Protein AF-A0A7S4DLF7-F1 (afdb_monomer_lite)

Radius of gyration: 21.08 Å; chains: 1; bounding box: 57×66×52 Å

Structure (mmCIF, N/CA/C/O backbone):
data_AF-A0A7S4DLF7-F1
#
_entry.id   AF-A0A7S4DLF7-F1
#
loop_
_atom_site.group_PDB
_atom_site.id
_atom_site.type_symbol
_atom_site.label_atom_id
_atom_site.label_alt_id
_atom_site.label_comp_id
_atom_site.label_asym_id
_atom_site.label_entity_id
_atom_site.label_seq_id
_atom_site.pdbx_PDB_ins_code
_atom_site.Cartn_x
_atom_site.Cartn_y
_atom_site.Cartn_z
_atom_site.occupancy
_atom_site.B_iso_or_equiv
_atom_site.auth_seq_id
_atom_site.auth_comp_id
_atom_site.auth_asym_id
_atom_site.auth_atom_id
_atom_site.pdbx_PDB_model_num
ATOM 1 N N . PHE A 1 1 ? -34.298 17.478 -8.313 1.00 38.44 1 PHE A N 1
ATOM 2 C CA . PHE A 1 1 ? -34.563 16.902 -6.985 1.00 38.44 1 PHE A CA 1
ATOM 3 C C . PHE A 1 1 ? -33.342 16.134 -6.521 1.00 38.44 1 PHE A C 1
ATOM 5 O O . PHE A 1 1 ? -33.210 14.981 -6.887 1.00 38.44 1 PHE A O 1
ATOM 12 N N . LEU A 1 2 ? -32.446 16.803 -5.796 1.00 35.44 2 LEU A N 1
ATOM 13 C CA . LEU A 1 2 ? -31.636 16.260 -4.702 1.00 35.44 2 LEU A CA 1
ATOM 14 C C . LEU A 1 2 ? -31.249 17.494 -3.879 1.00 35.44 2 LEU A C 1
ATOM 16 O O . LEU A 1 2 ? -30.360 18.253 -4.258 1.00 35.44 2 LEU A O 1
ATOM 20 N N . GLU A 1 3 ? -32.040 17.765 -2.843 1.00 38.66 3 GLU A N 1
ATOM 21 C CA . GLU A 1 3 ? -31.683 18.716 -1.797 1.00 38.66 3 GLU A CA 1
ATOM 22 C C . GLU A 1 3 ? -30.461 18.176 -1.056 1.00 38.66 3 GLU A C 1
ATOM 24 O O . GLU A 1 3 ? -30.406 17.010 -0.668 1.00 38.66 3 GLU A O 1
ATOM 29 N N . ALA A 1 4 ? -29.459 19.034 -0.895 1.00 51.03 4 ALA A N 1
ATOM 30 C CA . ALA A 1 4 ? -28.324 18.787 -0.031 1.00 51.03 4 ALA A CA 1
ATOM 31 C C . ALA A 1 4 ? -28.784 18.907 1.426 1.00 51.03 4 ALA A C 1
ATOM 33 O O . ALA A 1 4 ? -28.806 20.002 1.982 1.00 51.03 4 ALA A O 1
ATOM 34 N N . THR A 1 5 ? -29.160 17.790 2.039 1.00 53.28 5 THR A N 1
ATOM 35 C CA . THR A 1 5 ? -29.447 17.725 3.475 1.00 53.28 5 THR A CA 1
ATOM 36 C C . THR A 1 5 ? -28.923 16.414 4.048 1.00 53.28 5 THR A C 1
ATOM 38 O O . THR A 1 5 ? -29.689 15.486 4.243 1.00 53.28 5 THR A O 1
ATOM 41 N N . GLU A 1 6 ? -27.606 16.321 4.217 1.00 54.62 6 GLU A N 1
ATOM 42 C CA . GLU A 1 6 ? -26.909 15.846 5.424 1.00 54.62 6 GLU A CA 1
ATOM 43 C C . GLU A 1 6 ? -25.410 16.088 5.179 1.00 54.62 6 GLU A C 1
ATOM 45 O O . GLU A 1 6 ? -24.830 15.605 4.205 1.00 54.62 6 GLU A O 1
ATOM 50 N N . GLU A 1 7 ? -24.780 16.908 6.019 1.00 67.50 7 GLU A N 1
ATOM 51 C CA . GLU A 1 7 ? -23.324 17.034 6.044 1.00 67.50 7 GLU A CA 1
ATOM 52 C C . GLU A 1 7 ? -22.773 15.669 6.476 1.00 67.50 7 GLU A C 1
ATOM 54 O O . GLU A 1 7 ? -22.993 15.239 7.608 1.00 67.50 7 GLU A O 1
ATOM 59 N N . PHE A 1 8 ? -22.143 14.935 5.553 1.00 70.56 8 PHE A N 1
ATOM 60 C CA . PHE A 1 8 ? -21.602 13.608 5.843 1.00 70.56 8 PHE A CA 1
ATOM 61 C C . PHE A 1 8 ? -20.625 13.701 7.020 1.00 70.56 8 PHE A C 1
ATOM 63 O O . PHE A 1 8 ? -19.565 14.317 6.909 1.00 70.56 8 PHE A O 1
ATOM 70 N N . THR A 1 9 ? -20.983 13.080 8.142 1.00 78.81 9 THR A N 1
ATOM 71 C CA . THR A 1 9 ? -20.146 12.987 9.340 1.00 78.81 9 THR A CA 1
ATOM 72 C C . THR A 1 9 ? -19.729 11.539 9.551 1.00 78.81 9 THR A C 1
ATOM 74 O O . THR A 1 9 ? -20.546 10.623 9.466 1.00 78.81 9 THR A O 1
ATOM 77 N N . ASN A 1 10 ? -18.442 11.309 9.824 1.00 80.31 10 ASN A N 1
ATOM 78 C CA . ASN A 1 10 ? -17.976 9.959 10.123 1.00 80.31 10 ASN A CA 1
ATOM 79 C C . ASN A 1 10 ? -18.264 9.616 11.590 1.00 80.31 10 ASN A C 1
ATOM 81 O O . ASN A 1 10 ? -17.634 10.162 12.501 1.00 80.31 10 ASN A O 1
ATOM 85 N N . THR A 1 11 ? -19.192 8.686 11.801 1.00 86.75 11 THR A N 1
ATOM 86 C CA . THR A 1 11 ? -19.627 8.203 13.121 1.00 86.75 11 THR A CA 1
ATOM 87 C C . THR A 1 11 ? -19.159 6.779 13.428 1.00 86.75 11 THR A C 1
ATOM 89 O O . THR A 1 11 ? -19.381 6.293 14.536 1.00 86.75 11 THR A O 1
ATOM 92 N N . VAL A 1 12 ? -18.470 6.118 12.489 1.00 89.69 12 VAL A N 1
ATOM 93 C CA . VAL A 1 12 ? -18.020 4.726 12.626 1.00 89.69 12 VAL A CA 1
ATOM 94 C C . VAL A 1 12 ? -16.490 4.672 12.690 1.00 89.69 12 VAL A C 1
ATOM 96 O O . VAL A 1 12 ? -15.824 5.319 11.877 1.00 89.69 12 VAL A O 1
ATOM 99 N N . PRO A 1 13 ? -15.894 3.960 13.670 1.00 92.44 13 PRO A N 1
ATOM 100 C CA . PRO A 1 13 ? -14.456 3.720 13.689 1.00 92.44 13 PRO A CA 1
ATOM 101 C C . PRO A 1 13 ? -13.989 3.134 12.354 1.00 92.44 13 PRO A C 1
ATOM 103 O O . PRO A 1 13 ? -14.648 2.246 11.815 1.00 92.44 13 PRO A O 1
ATOM 106 N N . VAL A 1 14 ? -12.848 3.586 11.833 1.00 94.00 14 VAL A N 1
ATOM 107 C CA . VAL A 1 14 ? -12.283 3.062 10.579 1.00 94.00 14 VAL A CA 1
ATOM 108 C C . VAL A 1 14 ? -10.861 2.581 10.809 1.00 94.00 14 VAL A C 1
ATOM 110 O O . VAL A 1 14 ? -10.057 3.263 11.438 1.00 94.00 14 VAL A O 1
ATOM 113 N N . LEU A 1 15 ? -10.545 1.412 10.265 1.00 94.88 15 LEU A N 1
ATOM 114 C CA . LEU A 1 15 ? -9.198 0.873 10.195 1.00 94.88 15 LEU A CA 1
ATOM 115 C C . LEU A 1 15 ? -8.902 0.546 8.727 1.00 94.88 15 LEU A C 1
ATOM 117 O O . LEU A 1 15 ? -9.661 -0.179 8.088 1.00 94.88 15 LEU A O 1
ATOM 121 N N . LEU A 1 16 ? -7.833 1.131 8.193 1.00 95.44 16 LEU A N 1
ATOM 122 C CA . LEU A 1 16 ? -7.400 0.986 6.803 1.00 95.44 16 LEU A CA 1
ATOM 123 C C . LEU A 1 16 ? -5.875 0.860 6.734 1.00 95.44 16 LEU A C 1
ATOM 125 O O . LEU A 1 16 ? -5.171 1.207 7.681 1.00 95.44 16 LEU A O 1
ATOM 129 N N . GLY A 1 17 ? -5.344 0.388 5.614 1.00 95.00 17 GLY A N 1
ATOM 130 C CA . GLY A 1 17 ? -3.903 0.300 5.426 1.00 95.00 17 GLY A CA 1
ATOM 131 C C . GLY A 1 17 ? -3.512 -0.093 4.015 1.00 95.00 17 GLY A C 1
ATOM 132 O O . GLY A 1 17 ? -4.372 -0.317 3.165 1.00 95.00 17 GLY A O 1
ATOM 133 N N . THR A 1 18 ? -2.205 -0.146 3.791 1.00 96.88 18 THR A N 1
ATOM 134 C CA . THR A 1 18 ? -1.594 -0.583 2.531 1.00 96.88 18 THR A CA 1
ATOM 135 C C . THR A 1 18 ? -0.427 -1.514 2.799 1.00 96.88 18 THR A C 1
ATOM 137 O O . THR A 1 18 ? 0.176 -1.486 3.870 1.00 96.88 18 THR A O 1
ATOM 140 N N . ASN A 1 19 ? -0.050 -2.297 1.805 1.00 97.44 19 ASN A N 1
ATOM 141 C CA . ASN A 1 19 ? 1.241 -2.960 1.747 1.00 97.44 19 ASN A CA 1
ATOM 142 C C . ASN A 1 19 ? 2.334 -1.966 1.306 1.00 97.44 19 ASN A C 1
ATOM 144 O O . ASN A 1 19 ? 2.060 -0.958 0.657 1.00 97.44 19 ASN A O 1
ATOM 148 N N . ARG A 1 20 ? 3.598 -2.226 1.651 1.00 95.50 20 ARG A N 1
ATOM 149 C CA . ARG A 1 20 ? 4.721 -1.339 1.284 1.00 95.50 20 ARG A CA 1
ATOM 150 C C . ARG A 1 20 ? 5.046 -1.337 -0.217 1.00 95.50 20 ARG A C 1
ATOM 152 O O . ARG A 1 20 ? 5.624 -0.377 -0.718 1.00 95.50 20 ARG A O 1
ATOM 159 N N . HIS A 1 21 ? 4.734 -2.423 -0.923 1.00 97.25 21 HIS A N 1
ATOM 160 C CA . HIS A 1 21 ? 5.112 -2.643 -2.323 1.00 97.25 21 HIS A CA 1
ATOM 161 C C . HIS A 1 21 ? 3.902 -3.044 -3.185 1.00 97.25 21 HIS A C 1
ATOM 163 O O . HIS A 1 21 ? 3.991 -3.962 -4.001 1.00 97.25 21 HIS A O 1
ATOM 169 N N . GLU A 1 22 ? 2.767 -2.364 -3.018 1.00 97.56 22 GLU A N 1
ATOM 170 C CA . GLU A 1 22 ? 1.493 -2.661 -3.698 1.00 97.56 22 GLU A CA 1
ATOM 171 C C . GLU A 1 22 ? 1.654 -2.741 -5.219 1.00 97.56 22 GLU A C 1
ATOM 173 O O . GLU A 1 22 ? 1.170 -3.667 -5.863 1.00 97.56 22 GLU A O 1
ATOM 178 N N . GLY A 1 23 ? 2.382 -1.779 -5.793 1.00 96.31 23 GLY A N 1
ATOM 179 C CA . GLY A 1 23 ? 2.496 -1.608 -7.240 1.00 96.31 23 GLY A CA 1
ATOM 180 C C . GLY A 1 23 ? 3.319 -2.675 -7.966 1.00 96.31 23 GLY A C 1
ATOM 181 O O . GLY A 1 23 ? 3.245 -2.738 -9.193 1.00 96.31 23 GLY A O 1
ATOM 182 N N . GLU A 1 24 ? 4.091 -3.505 -7.254 1.00 95.50 24 GLU A N 1
ATOM 183 C CA . GLU A 1 24 ? 5.028 -4.435 -7.896 1.00 95.50 24 GLU A CA 1
ATOM 184 C C . GLU A 1 24 ? 4.328 -5.484 -8.751 1.00 95.50 24 GLU A C 1
ATOM 186 O O . GLU A 1 24 ? 4.582 -5.565 -9.955 1.00 95.50 24 GLU A O 1
ATOM 191 N N . MET A 1 25 ? 3.387 -6.230 -8.172 1.00 93.50 25 MET A N 1
ATOM 192 C CA . MET A 1 25 ? 2.707 -7.291 -8.915 1.00 93.50 25 MET A CA 1
ATOM 193 C C . MET A 1 25 ? 1.945 -6.751 -10.132 1.00 93.50 25 MET A C 1
ATOM 195 O O . MET A 1 25 ? 1.915 -7.399 -11.174 1.00 93.50 25 MET A O 1
ATOM 199 N N . PHE A 1 26 ? 1.381 -5.539 -10.057 1.00 94.25 26 PHE A N 1
ATOM 200 C CA . PHE A 1 26 ? 0.639 -4.941 -11.172 1.00 94.25 26 PHE A CA 1
ATOM 201 C C . PHE A 1 26 ? 1.549 -4.598 -12.351 1.00 94.25 26 PHE A C 1
ATOM 203 O O . PHE A 1 26 ? 1.215 -4.899 -13.498 1.00 94.25 26 PHE A O 1
ATOM 210 N N . VAL A 1 27 ? 2.712 -3.996 -12.086 1.00 96.19 27 VAL A N 1
ATOM 211 C CA . VAL A 1 27 ? 3.662 -3.652 -13.152 1.00 96.19 27 VAL A CA 1
ATOM 212 C C . VAL A 1 27 ? 4.217 -4.907 -13.812 1.00 96.19 27 VAL A C 1
ATOM 214 O O . VAL A 1 27 ? 4.279 -4.966 -15.040 1.00 96.19 27 VAL A O 1
ATOM 217 N N . TYR A 1 28 ? 4.601 -5.911 -13.025 1.00 95.31 28 TYR A N 1
ATOM 218 C CA . TYR A 1 28 ? 5.230 -7.125 -13.549 1.00 95.31 28 TYR A CA 1
ATOM 219 C C . TYR A 1 28 ? 4.224 -8.066 -14.224 1.00 95.31 28 TYR A C 1
ATOM 221 O O . TYR A 1 28 ? 4.575 -8.682 -15.231 1.00 95.31 28 TYR A O 1
ATOM 229 N N . SER A 1 29 ? 2.964 -8.092 -13.775 1.00 91.12 29 SER A N 1
ATOM 230 C CA . SER A 1 29 ? 1.885 -8.844 -14.441 1.00 91.12 29 SER A CA 1
ATOM 231 C C . SER A 1 29 ? 1.536 -8.269 -15.814 1.00 91.12 29 SER A C 1
ATOM 233 O O . SER A 1 29 ? 1.290 -9.015 -16.759 1.00 91.12 29 SER A O 1
ATOM 235 N N . VAL A 1 30 ? 1.529 -6.937 -15.952 1.00 90.25 30 VAL A N 1
ATOM 236 C CA . VAL A 1 30 ? 1.277 -6.274 -17.244 1.00 90.25 30 VAL A CA 1
ATOM 237 C C . VAL A 1 30 ? 2.525 -6.300 -18.134 1.00 90.25 30 VAL A C 1
ATOM 239 O O . VAL A 1 30 ? 2.413 -6.327 -19.360 1.00 90.25 30 VAL A O 1
ATOM 242 N N . TRP A 1 31 ? 3.720 -6.302 -17.537 1.00 91.25 31 TRP A N 1
ATOM 243 C CA . TRP A 1 31 ? 4.990 -6.201 -18.250 1.00 91.25 31 TRP A CA 1
ATOM 244 C C . TRP A 1 31 ? 5.996 -7.276 -17.802 1.00 91.25 31 TRP A C 1
ATOM 246 O O . TRP A 1 31 ? 6.905 -7.033 -17.002 1.00 91.25 31 TRP A O 1
ATOM 256 N N . GLY A 1 32 ? 5.881 -8.472 -18.388 1.00 88.12 32 GLY A N 1
ATOM 257 C CA . GLY A 1 32 ? 6.742 -9.613 -18.042 1.00 88.12 32 GLY A CA 1
ATOM 258 C C . GLY A 1 32 ? 8.223 -9.445 -18.428 1.00 88.12 32 GLY A C 1
ATOM 259 O O . GLY A 1 32 ? 9.111 -9.976 -17.759 1.00 88.12 32 GLY A O 1
ATOM 260 N N . GLY A 1 33 ? 8.520 -8.676 -19.482 1.00 91.31 33 GLY A N 1
ATOM 261 C CA . GLY A 1 33 ? 9.891 -8.409 -19.943 1.00 91.31 33 GLY A CA 1
ATOM 262 C C . GLY A 1 33 ? 10.593 -7.278 -19.184 1.00 91.31 33 GLY A C 1
ATOM 263 O O . GLY A 1 33 ? 9.998 -6.591 -18.369 1.00 91.31 33 GLY A O 1
ATOM 264 N N . ARG A 1 34 ? 11.868 -7.006 -19.475 1.00 94.31 34 ARG A N 1
ATOM 265 C CA . ARG A 1 34 ? 12.504 -5.773 -18.971 1.00 94.31 34 ARG A CA 1
ATOM 266 C C . ARG A 1 34 ? 11.830 -4.547 -19.588 1.00 94.31 34 ARG A C 1
ATOM 268 O O . ARG A 1 34 ? 11.550 -4.532 -20.790 1.00 94.31 34 ARG A O 1
ATOM 275 N N . MET A 1 35 ? 11.589 -3.511 -18.788 1.00 96.12 35 MET A N 1
ATOM 276 C CA . MET A 1 35 ? 11.030 -2.254 -19.290 1.00 96.12 35 MET A CA 1
ATOM 277 C C . MET A 1 35 ? 12.151 -1.256 -19.556 1.00 96.12 35 MET A C 1
ATOM 279 O O . MET A 1 35 ? 12.737 -0.714 -18.625 1.00 96.12 35 MET A O 1
ATOM 283 N N . GLY A 1 36 ? 12.431 -0.981 -20.829 1.00 97.19 36 GLY A N 1
ATOM 284 C CA . GLY A 1 36 ? 13.400 0.046 -21.210 1.00 97.19 36 GLY A CA 1
ATOM 285 C C . GLY A 1 36 ? 12.903 1.472 -20.937 1.00 97.19 36 GLY A C 1
ATOM 286 O O . GLY A 1 36 ? 11.707 1.723 -20.770 1.00 97.19 36 GLY A O 1
ATOM 287 N N . LEU A 1 37 ? 13.825 2.438 -20.970 1.00 96.62 37 LEU A N 1
ATOM 288 C CA . LEU A 1 37 ? 13.546 3.851 -20.667 1.00 96.62 37 LEU A CA 1
ATOM 289 C C . LEU A 1 37 ? 12.422 4.465 -21.521 1.00 96.62 37 LEU A C 1
ATOM 291 O O . LEU A 1 37 ? 11.631 5.261 -21.014 1.00 96.62 37 LEU A O 1
ATOM 295 N N . ILE A 1 38 ? 12.368 4.131 -22.816 1.00 96.38 38 ILE A N 1
ATOM 296 C CA . ILE A 1 38 ? 11.351 4.663 -23.737 1.00 96.38 38 ILE A CA 1
ATOM 297 C C . ILE A 1 38 ? 9.970 4.152 -23.328 1.00 96.38 38 ILE A C 1
ATOM 299 O O . ILE A 1 38 ? 9.069 4.960 -23.144 1.00 96.38 38 ILE A O 1
ATOM 303 N N . ALA A 1 39 ? 9.825 2.843 -23.108 1.00 96.56 39 ALA A N 1
ATOM 304 C CA . ALA A 1 39 ? 8.570 2.237 -22.669 1.00 96.56 39 ALA A CA 1
ATOM 305 C C . ALA A 1 39 ? 8.086 2.827 -21.336 1.00 96.56 39 ALA A C 1
ATOM 307 O O . ALA A 1 39 ? 6.944 3.271 -21.243 1.00 96.56 39 ALA A O 1
ATOM 308 N N . TYR A 1 40 ? 8.981 2.926 -20.349 1.00 97.62 40 TYR A N 1
ATOM 309 C CA . TYR A 1 40 ? 8.697 3.553 -19.057 1.00 97.62 40 TYR A CA 1
ATOM 310 C C . TYR A 1 40 ? 8.172 4.985 -19.208 1.00 97.62 40 TYR A C 1
ATOM 312 O O . TYR A 1 40 ? 7.112 5.328 -18.687 1.00 97.62 40 TYR A O 1
ATOM 320 N N . ARG A 1 41 ? 8.878 5.829 -19.970 1.00 97.44 41 ARG A N 1
ATOM 321 C CA . ARG A 1 41 ? 8.451 7.215 -20.199 1.00 97.44 41 ARG A CA 1
ATOM 322 C C . ARG A 1 41 ? 7.135 7.285 -20.958 1.00 97.44 41 ARG A C 1
ATOM 324 O O . ARG A 1 41 ? 6.298 8.103 -20.592 1.00 97.44 41 ARG A O 1
ATOM 331 N N . SER A 1 42 ? 6.943 6.471 -21.990 1.00 96.19 42 SER A N 1
ATOM 332 C CA . SER A 1 42 ? 5.698 6.445 -22.762 1.00 96.19 42 SER A CA 1
ATOM 333 C C . SER A 1 42 ? 4.508 6.081 -21.882 1.00 96.19 42 SER A C 1
ATOM 335 O O . SER A 1 42 ? 3.484 6.754 -21.951 1.00 96.19 42 SER A O 1
ATOM 337 N N . LEU A 1 43 ? 4.661 5.093 -20.998 1.00 94.75 43 LEU A N 1
ATOM 338 C CA . LEU A 1 43 ? 3.593 4.681 -20.094 1.00 94.75 43 LEU A CA 1
ATOM 339 C C . LEU A 1 43 ? 3.278 5.755 -19.043 1.00 94.75 43 LEU A C 1
ATOM 341 O O . LEU A 1 43 ? 2.113 6.072 -18.827 1.00 94.75 43 LEU A O 1
ATOM 345 N N . VAL A 1 44 ? 4.295 6.400 -18.460 1.00 95.88 44 VAL A N 1
ATOM 346 C CA . VAL A 1 44 ? 4.080 7.537 -17.544 1.00 95.88 44 VAL A CA 1
ATOM 347 C C . VAL A 1 44 ? 3.395 8.710 -18.265 1.00 95.88 44 VAL A C 1
ATOM 349 O O . VAL A 1 44 ? 2.498 9.333 -17.703 1.00 95.88 44 VAL A O 1
ATOM 352 N N . ASN A 1 45 ? 3.757 8.998 -19.520 1.00 95.38 45 ASN A N 1
ATOM 353 C CA . ASN A 1 45 ? 3.075 10.024 -20.322 1.00 95.38 45 ASN A CA 1
ATOM 354 C C . ASN A 1 45 ? 1.625 9.654 -20.642 1.00 95.38 45 ASN A C 1
ATOM 356 O O . ASN A 1 45 ? 0.758 10.522 -20.584 1.00 95.38 45 ASN A O 1
ATOM 360 N N . LEU A 1 46 ? 1.354 8.385 -20.941 1.00 93.69 46 LEU A N 1
ATOM 361 C CA . LEU A 1 46 ? 0.003 7.908 -21.215 1.00 93.69 46 LEU A CA 1
ATOM 362 C C . LEU A 1 46 ? -0.898 8.030 -19.979 1.00 93.69 46 LEU A C 1
ATOM 364 O O . LEU A 1 46 ? -2.006 8.548 -20.083 1.00 93.69 46 LEU A O 1
ATOM 368 N N . LEU A 1 47 ? -0.407 7.592 -18.817 1.00 91.81 47 LEU A N 1
ATOM 369 C CA . LEU A 1 47 ? -1.178 7.573 -17.573 1.00 91.81 47 LEU A CA 1
ATOM 370 C C . LEU A 1 47 ? -1.400 8.976 -16.999 1.00 91.81 47 LEU A C 1
ATOM 372 O O . LEU A 1 47 ? -2.507 9.307 -16.586 1.00 91.81 47 LEU A O 1
ATOM 376 N N . PHE A 1 48 ? -0.359 9.812 -16.981 1.00 92.25 48 PHE A N 1
ATOM 377 C CA . PHE A 1 48 ? -0.394 11.091 -16.261 1.00 92.25 48 PHE A CA 1
ATOM 378 C C . PHE A 1 48 ? -0.492 12.318 -17.171 1.00 92.25 48 PHE A C 1
ATOM 380 O O . PHE A 1 48 ? -0.549 13.443 -16.668 1.00 92.25 48 PHE A O 1
ATOM 387 N N . LYS A 1 49 ? -0.518 12.129 -18.497 1.00 91.62 49 LYS A N 1
ATOM 388 C CA . LYS A 1 49 ? -0.714 13.180 -19.508 1.00 91.62 49 LYS A CA 1
ATOM 389 C C . LYS A 1 49 ? 0.163 14.412 -19.222 1.00 91.62 49 LYS A C 1
ATOM 391 O O . LYS A 1 49 ? 1.386 14.314 -19.133 1.00 91.62 49 LYS A O 1
ATOM 396 N N . THR A 1 50 ? -0.446 15.578 -19.016 1.00 91.31 50 THR A N 1
ATOM 397 C CA . THR A 1 50 ? 0.240 16.857 -18.755 1.00 91.31 50 THR A CA 1
ATOM 398 C C . THR A 1 50 ? 1.058 16.872 -17.461 1.00 91.31 50 THR A C 1
ATOM 400 O O . THR A 1 50 ? 1.987 17.670 -17.330 1.00 91.31 50 THR A O 1
ATOM 403 N N . SER A 1 51 ? 0.765 15.974 -16.519 1.00 91.75 51 SER A N 1
ATOM 404 C CA . SER A 1 51 ? 1.470 15.858 -15.239 1.00 91.75 51 SER A CA 1
ATOM 405 C C . SER A 1 51 ? 2.683 14.926 -15.302 1.00 91.75 51 SER A C 1
ATOM 407 O O . SER A 1 51 ? 3.527 14.956 -14.401 1.00 91.75 51 SER A O 1
ATOM 409 N N . ALA A 1 52 ? 2.846 14.162 -16.386 1.00 93.88 52 ALA A N 1
ATOM 410 C CA . ALA A 1 52 ? 3.935 13.204 -16.551 1.00 93.88 52 ALA A CA 1
ATOM 411 C C . ALA A 1 52 ? 5.344 13.802 -16.364 1.00 93.88 52 ALA A C 1
ATOM 413 O O . ALA A 1 52 ? 6.144 13.191 -15.652 1.00 93.88 52 ALA A O 1
ATOM 414 N N . PRO A 1 53 ? 5.682 15.010 -16.870 1.00 94.62 53 PRO A N 1
ATOM 415 C CA . PRO A 1 53 ? 6.993 15.603 -16.606 1.00 94.62 53 PRO A CA 1
ATOM 416 C C . PRO A 1 53 ? 7.254 15.862 -15.117 1.00 94.62 53 PRO A C 1
ATOM 418 O O . PRO A 1 53 ? 8.402 15.795 -14.680 1.00 94.62 53 PRO A O 1
ATOM 421 N N . ARG A 1 54 ? 6.212 16.171 -14.332 1.00 93.00 54 ARG A N 1
ATOM 422 C CA . ARG A 1 54 ? 6.331 16.384 -12.883 1.00 93.00 54 ARG A CA 1
ATOM 423 C C . ARG A 1 54 ? 6.526 15.046 -12.169 1.00 93.00 54 ARG A C 1
ATOM 425 O O . ARG A 1 54 ? 7.470 14.944 -11.394 1.00 93.00 54 ARG A O 1
ATOM 432 N N . VAL A 1 55 ? 5.745 14.020 -12.523 1.00 94.69 55 VAL A N 1
ATOM 433 C CA . VAL A 1 55 ? 5.902 12.642 -12.011 1.00 94.69 55 VAL A CA 1
ATOM 434 C C . VAL A 1 55 ? 7.321 12.122 -12.268 1.00 94.69 55 VAL A C 1
ATOM 436 O O . VAL A 1 55 ? 8.017 11.726 -11.336 1.00 94.69 55 VAL A O 1
ATOM 439 N N . LEU A 1 56 ? 7.805 12.210 -13.512 1.00 95.81 56 LEU A N 1
ATOM 440 C CA . LEU A 1 56 ? 9.151 11.754 -13.882 1.00 95.81 56 LEU A CA 1
ATOM 441 C C . LEU A 1 56 ? 10.262 12.464 -13.097 1.00 95.81 56 LEU A C 1
ATOM 443 O O . LEU A 1 56 ? 11.308 11.866 -12.853 1.00 95.81 56 LEU A O 1
ATOM 447 N N . ARG A 1 57 ? 10.061 13.734 -12.716 1.00 95.50 57 ARG A N 1
ATOM 448 C CA . ARG A 1 57 ? 11.011 14.473 -11.873 1.00 95.50 57 ARG A CA 1
ATOM 449 C C . ARG A 1 57 ? 10.953 14.020 -10.418 1.00 95.50 57 ARG A C 1
ATOM 451 O O . ARG A 1 57 ? 12.011 13.771 -9.850 1.00 95.50 57 ARG A O 1
ATOM 458 N N . THR A 1 58 ? 9.758 13.879 -9.843 1.00 93.75 58 THR A N 1
ATOM 459 C CA . THR A 1 58 ? 9.569 13.426 -8.453 1.00 93.75 58 THR A CA 1
ATOM 460 C C . THR A 1 58 ? 10.221 12.057 -8.223 1.00 93.75 58 THR A C 1
ATOM 462 O O . THR A 1 58 ? 10.992 11.875 -7.282 1.00 93.75 58 THR A O 1
ATOM 465 N N . TYR A 1 59 ? 10.017 11.121 -9.152 1.00 95.62 59 TYR A N 1
ATOM 466 C CA . TYR A 1 59 ? 10.511 9.742 -9.054 1.00 95.62 59 TYR A CA 1
ATOM 467 C C . TYR A 1 59 ? 11.879 9.512 -9.708 1.00 95.62 59 TYR A C 1
ATOM 469 O O . TYR A 1 59 ? 12.329 8.374 -9.852 1.00 95.62 59 TYR A O 1
ATOM 477 N N . LYS A 1 60 ? 12.584 10.583 -10.095 1.00 95.81 60 LYS A N 1
ATOM 478 C CA . LYS A 1 60 ? 13.890 10.481 -10.762 1.00 95.81 60 LYS A CA 1
ATOM 479 C C . LYS A 1 60 ? 14.906 9.682 -9.941 1.00 95.81 60 LYS A C 1
ATOM 481 O O . LYS A 1 60 ? 15.648 8.891 -10.512 1.00 95.81 60 LYS A O 1
ATOM 486 N N . HIS A 1 61 ? 14.905 9.861 -8.622 1.00 95.12 61 HIS A N 1
ATOM 487 C CA . HIS A 1 61 ? 15.822 9.177 -7.711 1.00 95.12 61 HIS A CA 1
ATOM 488 C C . HIS A 1 61 ? 15.648 7.646 -7.713 1.00 95.12 61 HIS A C 1
ATOM 490 O O . HIS A 1 61 ? 16.628 6.934 -7.521 1.00 95.12 61 HIS A O 1
ATOM 496 N N . LEU A 1 62 ? 14.442 7.139 -8.002 1.00 95.19 62 LEU A N 1
ATOM 497 C CA . LEU A 1 62 ? 14.185 5.703 -8.178 1.00 95.19 62 LEU A CA 1
ATOM 498 C C . LEU A 1 62 ? 14.482 5.231 -9.606 1.00 95.19 62 LEU A C 1
ATOM 500 O O . LEU A 1 62 ? 14.903 4.099 -9.811 1.00 95.19 62 LEU A O 1
ATOM 504 N N . ALA A 1 63 ? 14.291 6.100 -10.601 1.00 96.00 63 ALA A N 1
ATOM 505 C CA . ALA A 1 63 ? 14.518 5.768 -12.007 1.00 96.00 63 ALA A CA 1
ATOM 506 C C . ALA A 1 63 ? 15.999 5.802 -12.427 1.00 96.00 63 ALA A C 1
ATOM 508 O O . ALA A 1 63 ? 16.381 5.127 -13.382 1.00 96.00 63 ALA A O 1
ATOM 509 N N . ASP A 1 64 ? 16.846 6.598 -11.772 1.00 95.81 64 ASP A N 1
ATOM 510 C CA . ASP A 1 64 ? 18.261 6.708 -12.141 1.00 95.81 64 ASP A CA 1
ATOM 511 C C . ASP A 1 64 ? 19.042 5.392 -11.928 1.00 95.81 64 ASP A C 1
ATOM 513 O O . ASP A 1 64 ? 19.728 4.980 -12.870 1.00 95.81 64 ASP A O 1
ATOM 517 N N . PRO A 1 65 ? 18.898 4.671 -10.795 1.00 96.00 65 PRO A N 1
ATOM 518 C CA . PRO A 1 65 ? 19.517 3.355 -10.611 1.00 96.00 65 PRO A CA 1
ATOM 519 C C . PRO A 1 65 ? 19.084 2.311 -11.655 1.00 96.00 65 PRO A C 1
ATOM 521 O O . PRO A 1 65 ? 19.901 1.502 -12.096 1.00 96.00 65 PRO A O 1
ATOM 524 N N . CYS A 1 66 ? 17.832 2.368 -12.130 1.00 95.69 66 CYS A N 1
ATOM 525 C CA . CYS A 1 66 ? 17.288 1.461 -13.153 1.00 95.69 66 CYS A CA 1
ATOM 526 C C . CYS A 1 66 ? 18.022 1.526 -14.502 1.00 95.69 66 CYS A C 1
ATOM 528 O O . CYS A 1 66 ? 17.909 0.611 -15.320 1.00 95.69 66 CYS A O 1
ATOM 530 N N . ARG A 1 67 ? 18.797 2.589 -14.758 1.00 94.44 67 ARG A N 1
ATOM 531 C CA . ARG A 1 67 ? 19.612 2.705 -15.978 1.00 94.44 67 ARG A CA 1
ATOM 532 C C . ARG A 1 67 ? 20.690 1.631 -16.068 1.00 94.44 67 ARG A C 1
ATOM 534 O O . ARG A 1 67 ? 21.024 1.230 -17.177 1.00 94.44 67 ARG A O 1
ATOM 541 N N . VAL A 1 68 ? 21.211 1.169 -14.929 1.00 94.81 68 VAL A N 1
ATOM 542 C CA . VAL A 1 68 ? 22.270 0.148 -14.879 1.00 94.81 68 VAL A CA 1
ATOM 543 C C . VAL A 1 68 ? 21.746 -1.199 -15.375 1.00 94.81 68 VAL A C 1
ATOM 545 O O . VAL A 1 68 ? 22.406 -1.877 -16.156 1.00 94.81 68 VAL A O 1
ATOM 548 N N . THR A 1 69 ? 20.537 -1.572 -14.960 1.00 94.19 69 THR A N 1
ATOM 549 C CA . THR A 1 69 ? 19.891 -2.835 -15.347 1.00 94.19 69 THR A CA 1
ATOM 550 C C . THR A 1 69 ? 19.104 -2.731 -16.657 1.00 94.19 69 THR A C 1
ATOM 552 O O . THR A 1 69 ? 18.704 -3.756 -17.212 1.00 94.19 69 THR A O 1
ATOM 555 N N . ASN A 1 70 ? 18.883 -1.504 -17.148 1.00 96.06 70 ASN A N 1
ATOM 556 C CA . ASN A 1 70 ? 17.926 -1.167 -18.205 1.00 96.06 70 ASN A CA 1
ATOM 557 C C . ASN A 1 70 ? 16.534 -1.766 -17.935 1.00 96.06 70 ASN A C 1
ATOM 559 O O . ASN A 1 70 ? 15.879 -2.300 -18.833 1.00 96.06 70 ASN A O 1
ATOM 563 N N . ASP A 1 71 ? 16.106 -1.698 -16.675 1.00 97.06 71 ASP A N 1
ATOM 564 C CA . ASP A 1 71 ? 14.801 -2.175 -16.240 1.00 97.06 71 ASP A CA 1
ATOM 565 C C . ASP A 1 71 ? 14.156 -1.173 -15.285 1.00 97.06 71 ASP A C 1
ATOM 567 O O . ASP A 1 71 ? 14.538 -1.044 -14.122 1.00 97.06 71 ASP A O 1
ATOM 571 N N . PHE A 1 72 ? 13.182 -0.438 -15.813 1.00 97.94 72 PHE A N 1
ATOM 572 C CA . PHE A 1 72 ? 12.484 0.654 -15.141 1.00 97.94 72 PHE A CA 1
ATOM 573 C C . PHE A 1 72 ? 11.184 0.214 -14.461 1.00 97.94 72 PHE A C 1
ATOM 575 O O . PHE A 1 72 ? 10.490 1.060 -13.892 1.00 97.94 72 PHE A O 1
ATOM 582 N N . ARG A 1 73 ? 10.867 -1.090 -14.469 1.00 97.62 73 ARG A N 1
ATOM 583 C CA . ARG A 1 73 ? 9.713 -1.627 -13.735 1.00 97.62 73 ARG A CA 1
ATOM 584 C C . ARG A 1 73 ? 9.726 -1.226 -12.255 1.00 97.62 73 ARG A C 1
ATOM 586 O O . ARG A 1 73 ? 8.713 -0.685 -11.838 1.00 97.62 73 ARG A O 1
ATOM 593 N N . PRO A 1 74 ? 10.841 -1.318 -11.494 1.00 96.50 74 PRO A N 1
ATOM 594 C CA . PRO A 1 74 ? 10.851 -0.900 -10.086 1.00 96.50 74 PRO A CA 1
ATOM 595 C C . PRO A 1 74 ? 10.443 0.567 -9.866 1.00 96.50 74 PRO A C 1
ATOM 597 O O . PRO A 1 74 ? 9.700 0.881 -8.940 1.00 96.50 74 PRO A O 1
ATOM 600 N N . ALA A 1 75 ? 10.888 1.478 -10.741 1.00 97.31 75 ALA A N 1
ATOM 601 C CA . ALA A 1 75 ? 10.525 2.891 -10.649 1.00 97.31 75 ALA A CA 1
ATOM 602 C C . ALA A 1 75 ? 9.037 3.118 -10.955 1.00 97.31 75 ALA A C 1
ATOM 604 O O . ALA A 1 75 ? 8.379 3.906 -10.275 1.00 97.31 75 ALA A O 1
ATOM 605 N N . LEU A 1 76 ? 8.495 2.413 -11.953 1.00 97.69 76 LEU A N 1
ATOM 606 C CA . LEU A 1 76 ? 7.065 2.454 -12.248 1.00 97.69 76 LEU A CA 1
ATOM 607 C C . LEU A 1 76 ? 6.229 1.839 -11.118 1.00 97.69 76 LEU A C 1
ATOM 609 O O . LEU A 1 76 ? 5.191 2.397 -10.776 1.00 97.69 76 LEU A O 1
ATOM 613 N N . SER A 1 77 ? 6.687 0.741 -10.515 1.00 97.62 77 SER A N 1
ATOM 614 C CA . SER A 1 77 ? 6.009 0.087 -9.394 1.00 97.62 77 SER A CA 1
ATOM 615 C C . SER A 1 77 ? 5.876 1.029 -8.206 1.00 97.62 77 SER A C 1
ATOM 617 O O . SER A 1 77 ? 4.804 1.105 -7.619 1.00 97.62 77 SER A O 1
ATOM 619 N N . ALA A 1 78 ? 6.913 1.812 -7.896 1.00 96.75 78 ALA A N 1
ATOM 620 C CA . ALA A 1 78 ? 6.846 2.834 -6.853 1.00 96.75 78 ALA A CA 1
ATOM 621 C C . ALA A 1 78 ? 5.865 3.973 -7.195 1.00 96.75 78 ALA A C 1
ATOM 623 O O . ALA A 1 78 ? 5.104 4.413 -6.335 1.00 96.75 78 ALA A O 1
ATOM 624 N N . ILE A 1 79 ? 5.827 4.415 -8.459 1.00 96.69 79 ILE A N 1
ATOM 625 C CA . ILE A 1 79 ? 4.838 5.402 -8.924 1.00 96.69 79 ILE A CA 1
ATOM 626 C C . ILE A 1 79 ? 3.415 4.871 -8.724 1.00 96.69 79 ILE A C 1
ATOM 628 O O . ILE A 1 79 ? 2.578 5.578 -8.167 1.00 96.69 79 ILE A O 1
ATOM 632 N N . LEU A 1 80 ? 3.133 3.642 -9.171 1.00 96.06 80 LEU A N 1
ATOM 633 C CA . LEU A 1 80 ? 1.796 3.052 -9.064 1.00 96.06 80 LEU A CA 1
ATOM 634 C C . LEU A 1 80 ? 1.424 2.699 -7.621 1.00 96.06 80 LEU A C 1
ATOM 636 O O . LEU A 1 80 ? 0.272 2.894 -7.247 1.00 96.06 80 LEU A O 1
ATOM 640 N N . ASN A 1 81 ? 2.383 2.263 -6.800 1.00 96.75 81 ASN A N 1
ATOM 641 C CA . ASN A 1 81 ? 2.203 2.065 -5.360 1.00 96.75 81 ASN A CA 1
ATOM 642 C C . ASN A 1 81 ? 1.623 3.322 -4.703 1.00 96.75 81 ASN A C 1
ATOM 644 O O . ASN A 1 81 ? 0.605 3.272 -4.013 1.00 96.75 81 ASN A O 1
ATOM 648 N N . ASP A 1 82 ? 2.252 4.465 -4.966 1.00 94.94 82 ASP A N 1
ATOM 649 C CA . ASP A 1 82 ? 1.861 5.725 -4.348 1.00 94.94 82 ASP A CA 1
ATOM 650 C C . ASP A 1 82 ? 0.579 6.291 -4.945 1.00 94.94 82 ASP A C 1
ATOM 652 O O . ASP A 1 82 ? -0.297 6.740 -4.205 1.00 94.94 82 ASP A O 1
ATOM 656 N N . TYR A 1 83 ? 0.459 6.242 -6.272 1.00 94.38 83 TYR A N 1
ATOM 657 C CA . TYR A 1 83 ? -0.676 6.796 -6.998 1.00 94.38 83 TYR A CA 1
ATOM 658 C C . TYR A 1 83 ? -1.976 6.023 -6.753 1.00 94.38 83 TYR A C 1
ATOM 660 O O . TYR A 1 83 ? -3.020 6.648 -6.577 1.00 94.38 83 TYR A O 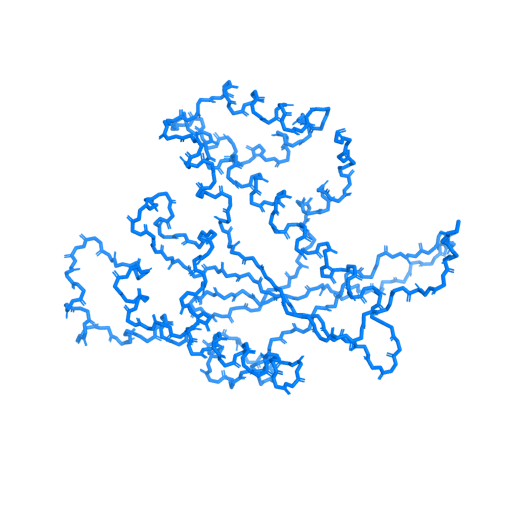1
ATOM 668 N N . MET A 1 84 ? -1.933 4.687 -6.757 1.00 94.19 84 MET A N 1
ATOM 669 C CA . MET A 1 84 ? -3.141 3.854 -6.708 1.00 94.19 84 MET A CA 1
ATOM 670 C C . MET A 1 84 ? -3.518 3.410 -5.294 1.00 94.19 84 MET A C 1
ATOM 672 O O . MET A 1 84 ? -4.702 3.206 -5.039 1.00 94.19 84 MET A O 1
ATOM 676 N N . PHE A 1 85 ? -2.549 3.276 -4.381 1.00 95.81 85 PHE A N 1
ATOM 677 C CA . PHE A 1 85 ? -2.783 2.641 -3.080 1.00 95.81 85 PHE A CA 1
ATOM 678 C C . PHE A 1 85 ? -2.436 3.560 -1.911 1.00 95.81 85 PHE A C 1
ATOM 680 O O . PHE A 1 85 ? -3.338 4.019 -1.205 1.00 95.81 85 PHE A O 1
ATOM 687 N N . ARG A 1 86 ? -1.148 3.868 -1.710 1.00 93.31 86 ARG A N 1
ATOM 688 C CA . ARG A 1 86 ? -0.663 4.530 -0.486 1.00 93.31 86 ARG A CA 1
ATOM 689 C C . ARG A 1 86 ? -1.278 5.913 -0.283 1.00 93.31 86 ARG A C 1
ATOM 691 O O . ARG A 1 86 ? -1.930 6.160 0.732 1.00 93.31 86 ARG A O 1
ATOM 698 N N . CYS A 1 87 ? -1.135 6.811 -1.257 1.00 92.62 87 CYS A N 1
ATOM 699 C CA . CYS A 1 87 ? -1.603 8.186 -1.095 1.00 92.62 87 CYS A CA 1
ATOM 700 C C . CYS A 1 87 ? -3.136 8.323 -1.128 1.00 92.62 87 CYS A C 1
ATOM 702 O O . CYS A 1 87 ? -3.660 9.071 -0.301 1.00 92.62 87 CYS A O 1
ATOM 704 N N . PRO A 1 88 ? -3.896 7.592 -1.973 1.00 92.56 88 PRO A N 1
ATOM 705 C CA . PRO A 1 88 ? -5.356 7.545 -1.859 1.00 92.56 88 PRO A CA 1
ATOM 706 C C . PRO A 1 88 ? -5.849 7.055 -0.492 1.00 92.56 88 PRO A C 1
ATOM 708 O O . PRO A 1 88 ? -6.758 7.662 0.074 1.00 92.56 88 PRO A O 1
ATOM 711 N N . THR A 1 89 ? -5.218 6.021 0.073 1.00 92.94 89 THR A N 1
ATOM 712 C CA . THR A 1 89 ? -5.543 5.495 1.411 1.00 92.94 89 THR A CA 1
ATOM 713 C C . THR A 1 89 ? -5.340 6.565 2.484 1.00 92.94 89 THR A C 1
ATOM 715 O O . THR A 1 89 ? -6.211 6.797 3.322 1.00 92.94 89 THR A O 1
ATOM 718 N N . TRP A 1 90 ? -4.235 7.307 2.422 1.00 88.94 90 TRP A N 1
ATOM 719 C CA . TRP A 1 90 ? -3.970 8.390 3.373 1.00 88.94 90 TRP A CA 1
ATOM 720 C C . TRP A 1 90 ? -4.891 9.596 3.178 1.00 88.94 90 TRP A C 1
ATOM 722 O O . TRP A 1 90 ? -5.340 10.197 4.156 1.00 88.94 90 TRP A O 1
ATOM 732 N N . ARG A 1 91 ? -5.229 9.936 1.930 1.00 89.44 91 ARG A N 1
ATOM 733 C CA . ARG A 1 91 ? -6.226 10.971 1.628 1.00 89.44 91 ARG A CA 1
ATOM 734 C C . ARG A 1 91 ? -7.589 10.595 2.206 1.00 89.44 91 ARG A C 1
ATOM 736 O O . ARG A 1 91 ? -8.239 11.446 2.810 1.00 89.44 91 ARG A O 1
ATOM 743 N N . ALA A 1 92 ? -7.994 9.332 2.076 1.00 90.94 92 ALA A N 1
ATOM 744 C CA . ALA A 1 92 ? -9.217 8.820 2.684 1.00 90.94 92 ALA A CA 1
ATOM 745 C C . ALA A 1 92 ? -9.163 8.913 4.218 1.00 90.94 92 ALA A C 1
ATOM 747 O O . ALA A 1 92 ? -10.107 9.420 4.821 1.00 90.94 92 ALA A O 1
ATOM 748 N N . ALA A 1 93 ? -8.045 8.530 4.849 1.00 90.56 93 ALA A N 1
ATOM 749 C CA . ALA A 1 93 ? -7.858 8.668 6.297 1.00 90.56 93 ALA A CA 1
ATOM 750 C C . ALA A 1 93 ? -7.989 10.129 6.767 1.00 90.56 93 ALA A C 1
ATOM 752 O O . ALA A 1 93 ? -8.686 10.411 7.743 1.00 90.56 93 ALA A O 1
ATOM 753 N N . ASN A 1 94 ? -7.377 11.073 6.044 1.00 87.69 94 ASN A N 1
ATOM 754 C CA . ASN A 1 94 ? -7.490 12.505 6.327 1.00 87.69 94 ASN A CA 1
ATOM 755 C C . ASN A 1 94 ? -8.920 13.024 6.156 1.00 87.69 94 ASN A C 1
ATOM 757 O O . ASN A 1 94 ? -9.390 13.777 7.007 1.00 87.69 94 ASN A O 1
ATOM 761 N N . ALA A 1 95 ? -9.619 12.615 5.094 1.00 87.44 95 ALA A N 1
ATOM 762 C CA . ALA A 1 95 ? -11.007 13.004 4.863 1.00 87.44 95 ALA A CA 1
ATOM 763 C C . ALA A 1 95 ? -11.926 12.479 5.976 1.00 87.44 95 ALA A C 1
ATOM 765 O O . ALA A 1 95 ? -12.660 13.262 6.574 1.00 87.44 95 ALA A O 1
ATOM 766 N N . LEU A 1 96 ? -11.820 11.189 6.316 1.00 89.44 96 LEU A N 1
ATOM 767 C CA . LEU A 1 96 ? -12.581 10.543 7.393 1.00 89.44 96 LEU A CA 1
ATOM 768 C C . LEU A 1 96 ? -12.303 11.169 8.760 1.00 89.44 96 LEU A C 1
ATOM 770 O O . LEU A 1 96 ? -13.220 11.333 9.564 1.00 89.44 96 LEU A O 1
ATOM 774 N N . TYR A 1 97 ? -11.047 11.537 9.019 1.00 86.00 97 TYR A N 1
ATOM 775 C CA . TYR A 1 97 ? -10.680 12.272 10.220 1.00 86.00 97 TYR A CA 1
ATOM 776 C C . TYR A 1 97 ? -11.285 13.678 10.217 1.00 86.00 97 TYR A C 1
ATOM 778 O O . TYR A 1 97 ? -11.852 14.090 11.221 1.00 86.00 97 TYR A O 1
ATOM 786 N N . ALA A 1 98 ? -11.204 14.427 9.116 1.00 84.81 98 ALA A N 1
ATOM 787 C CA . ALA A 1 98 ? -11.709 15.799 9.049 1.00 84.81 98 ALA A CA 1
ATOM 788 C C . ALA A 1 98 ? -13.225 15.888 9.295 1.00 84.81 98 ALA A C 1
ATOM 790 O O . ALA A 1 98 ? -13.673 16.821 9.960 1.00 84.81 98 ALA A O 1
ATOM 791 N N . VAL A 1 99 ? -13.991 14.904 8.810 1.00 84.75 99 VAL A N 1
ATOM 792 C CA . VAL A 1 99 ? -15.450 14.840 9.005 1.00 84.75 99 VAL A CA 1
ATOM 793 C C . VAL A 1 99 ? -15.875 14.096 10.274 1.00 84.75 99 VAL A C 1
ATOM 795 O O . VAL A 1 99 ? -17.069 14.011 10.565 1.00 84.75 99 VAL A O 1
ATOM 798 N N . SER A 1 100 ? -14.934 13.555 11.056 1.00 78.94 100 SER A N 1
ATOM 799 C CA . SER A 1 100 ? -15.237 13.071 12.401 1.00 78.94 100 SER A CA 1
ATOM 800 C C . SER A 1 100 ? -15.210 14.262 13.367 1.00 78.94 100 SER A C 1
ATOM 802 O O . SER A 1 100 ? -14.156 14.768 13.754 1.00 78.94 100 SER A O 1
ATOM 804 N N . SER A 1 101 ? -16.391 14.770 13.729 1.00 60.38 101 SER A N 1
ATOM 805 C CA . SER A 1 101 ? -16.563 15.920 14.628 1.00 60.38 101 SER A CA 1
ATOM 806 C C . SER A 1 101 ? -17.465 15.576 15.826 1.00 60.38 101 SER A C 1
ATOM 808 O O . SER A 1 101 ? -18.209 14.599 15.806 1.00 60.38 101 SER A O 1
ATOM 810 N N . GLY A 1 102 ? -17.367 16.354 16.913 1.00 56.44 102 GLY A N 1
ATOM 811 C CA . GLY A 1 102 ? -18.186 16.192 18.125 1.00 56.44 102 GLY A CA 1
ATOM 812 C C . GLY A 1 102 ? -17.576 15.321 19.238 1.00 56.44 102 GLY A C 1
ATOM 813 O O . GLY A 1 102 ? -16.473 14.790 19.125 1.00 56.44 102 GLY A O 1
ATOM 814 N N . ARG A 1 103 ? -18.308 15.183 20.357 1.00 52.41 103 ARG A N 1
ATOM 815 C CA . ARG A 1 103 ? -17.887 14.472 21.593 1.00 5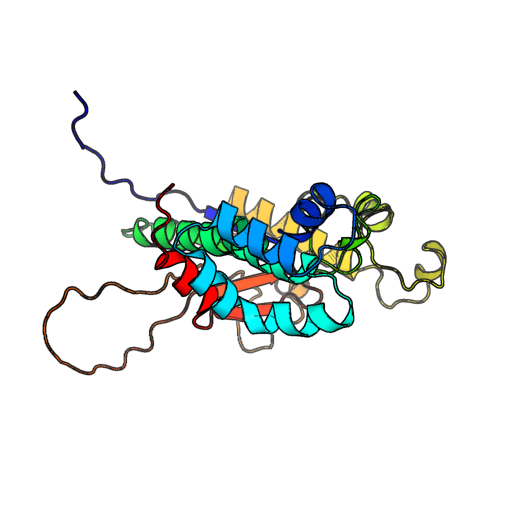2.41 103 ARG A CA 1
ATOM 816 C C . ARG A 1 103 ? -17.795 12.934 21.457 1.00 52.41 103 ARG A C 1
ATOM 818 O O . ARG A 1 103 ? -17.559 12.259 22.451 1.00 52.41 103 ARG A O 1
ATOM 825 N N . GLY A 1 104 ? -17.947 12.396 20.245 1.00 58.44 104 GLY A N 1
ATOM 826 C CA . GLY A 1 104 ? -17.900 10.966 19.915 1.00 58.44 104 GLY A CA 1
ATOM 827 C C . GLY A 1 104 ? -17.102 10.679 18.642 1.00 58.44 104 GLY A C 1
ATOM 828 O O . GLY A 1 104 ? -17.496 9.822 17.861 1.00 58.44 104 GLY A O 1
ATOM 829 N N . ARG A 1 105 ? -16.023 11.442 18.404 1.00 74.62 105 ARG A N 1
ATOM 830 C CA . ARG A 1 105 ? -15.190 11.357 17.199 1.00 74.62 105 ARG A CA 1
ATOM 831 C C . ARG A 1 105 ? -14.831 9.907 16.876 1.00 74.62 105 ARG A C 1
ATOM 833 O O . ARG A 1 105 ? -14.097 9.270 17.631 1.00 74.62 105 ARG A O 1
ATOM 840 N N . ALA A 1 106 ? -15.327 9.413 15.748 1.00 86.12 106 ALA A N 1
ATOM 841 C CA . ALA A 1 106 ? -15.018 8.068 15.315 1.00 86.12 106 ALA A CA 1
ATOM 842 C C . ALA A 1 106 ? -13.519 7.969 14.979 1.00 86.12 106 ALA A C 1
ATOM 844 O O . ALA A 1 106 ? -13.025 8.761 14.161 1.00 86.12 106 ALA A O 1
ATOM 845 N N . PRO A 1 107 ? -12.764 7.080 15.648 1.00 89.00 107 PRO A N 1
ATOM 846 C CA . PRO A 1 107 ? -11.327 7.011 15.470 1.00 89.00 107 PRO A CA 1
ATOM 847 C C . PRO A 1 107 ? -10.985 6.407 14.110 1.00 89.00 107 PRO A C 1
ATOM 849 O O . PRO A 1 107 ? -11.660 5.503 13.622 1.00 89.00 107 PRO A O 1
ATOM 852 N N . VAL A 1 108 ? -9.915 6.916 13.510 1.00 91.12 108 VAL A N 1
ATOM 853 C CA . VAL A 1 108 ? -9.328 6.376 12.284 1.00 91.12 108 VAL A CA 1
ATOM 854 C C . VAL A 1 108 ? -7.987 5.757 12.659 1.00 91.12 108 VAL A C 1
ATOM 856 O O . VAL A 1 108 ? -7.236 6.362 13.417 1.00 91.12 108 VAL A O 1
ATOM 859 N N . TYR A 1 109 ? -7.682 4.572 12.150 1.00 91.69 109 TYR A N 1
ATOM 860 C CA . TYR A 1 109 ? -6.417 3.872 12.359 1.00 91.69 109 TYR A CA 1
ATOM 861 C C . TYR A 1 109 ? -5.822 3.506 11.003 1.00 91.69 109 TYR A C 1
ATOM 863 O O . TYR A 1 109 ? -6.541 3.073 10.101 1.00 91.69 109 TYR A O 1
ATOM 871 N N . VAL A 1 110 ? -4.510 3.691 10.862 1.00 92.69 110 VAL A N 1
ATOM 872 C CA . VAL A 1 110 ? -3.780 3.413 9.620 1.00 92.69 110 VAL A CA 1
ATOM 873 C C . VAL A 1 110 ? -2.611 2.474 9.908 1.00 92.69 110 VAL A C 1
ATOM 875 O O . VAL A 1 110 ? -1.891 2.689 10.890 1.00 92.69 110 VAL A O 1
ATOM 878 N N . TYR A 1 111 ? -2.412 1.456 9.066 1.00 93.38 111 TYR A N 1
ATOM 879 C CA . TYR A 1 111 ? -1.169 0.675 9.021 1.00 93.38 111 TYR A CA 1
ATOM 880 C C . TYR A 1 111 ? -0.506 0.687 7.647 1.00 93.38 111 TYR A C 1
ATOM 882 O O . TYR A 1 111 ? -1.156 0.887 6.621 1.00 93.38 111 TYR A O 1
ATOM 890 N N . GLU A 1 112 ? 0.792 0.395 7.650 1.00 93.81 112 GLU A N 1
ATOM 891 C CA . GLU A 1 112 ? 1.524 -0.098 6.490 1.00 93.81 112 GLU A CA 1
ATOM 892 C C . GLU A 1 112 ? 2.054 -1.505 6.798 1.00 93.81 112 GLU A C 1
ATOM 894 O O . GLU A 1 112 ? 2.805 -1.696 7.755 1.00 93.81 112 GLU A O 1
ATOM 899 N N . PHE A 1 113 ? 1.673 -2.501 6.004 1.00 95.31 113 PHE A N 1
ATOM 900 C CA . PHE A 1 113 ? 2.240 -3.841 6.095 1.00 95.31 113 PHE A CA 1
ATOM 901 C C . PHE A 1 113 ? 3.560 -3.897 5.320 1.00 95.31 113 PHE A C 1
ATOM 903 O O . PHE A 1 113 ? 3.614 -3.693 4.105 1.00 95.31 113 PHE A O 1
ATOM 910 N N . ALA A 1 114 ? 4.643 -4.150 6.048 1.00 93.38 114 ALA A N 1
ATOM 911 C CA . ALA A 1 114 ? 6.016 -4.011 5.577 1.00 93.38 114 ALA A CA 1
ATOM 912 C C . ALA A 1 114 ? 6.873 -5.262 5.813 1.00 93.38 114 ALA A C 1
ATOM 914 O O . ALA A 1 114 ? 8.053 -5.281 5.456 1.00 93.38 114 ALA A O 1
ATOM 915 N N . LEU A 1 115 ? 6.297 -6.305 6.412 1.00 90.00 115 LEU A N 1
ATOM 916 C CA . LEU A 1 115 ? 6.952 -7.583 6.633 1.00 90.00 115 LEU A CA 1
ATOM 917 C C . LEU A 1 115 ? 7.381 -8.195 5.283 1.00 90.00 115 LEU A C 1
ATOM 919 O O . LEU A 1 115 ? 6.531 -8.400 4.419 1.00 90.00 115 LEU A O 1
ATOM 923 N N . PRO A 1 116 ? 8.674 -8.505 5.073 1.00 90.56 116 PRO A N 1
ATOM 924 C CA . PRO A 1 116 ? 9.111 -9.219 3.879 1.00 90.56 116 PRO A CA 1
ATOM 925 C C . PRO A 1 116 ? 8.417 -10.577 3.760 1.00 90.56 116 PRO A C 1
ATOM 927 O O . PRO A 1 116 ? 8.500 -11.396 4.674 1.00 90.56 116 PRO A O 1
ATOM 930 N N . THR A 1 117 ? 7.775 -10.818 2.620 1.00 90.62 117 THR A N 1
ATOM 931 C CA . THR A 1 117 ? 7.105 -12.084 2.294 1.00 90.62 117 THR A CA 1
ATOM 932 C C . THR A 1 117 ? 7.634 -12.645 0.978 1.00 90.62 117 THR A C 1
ATOM 934 O O . THR A 1 11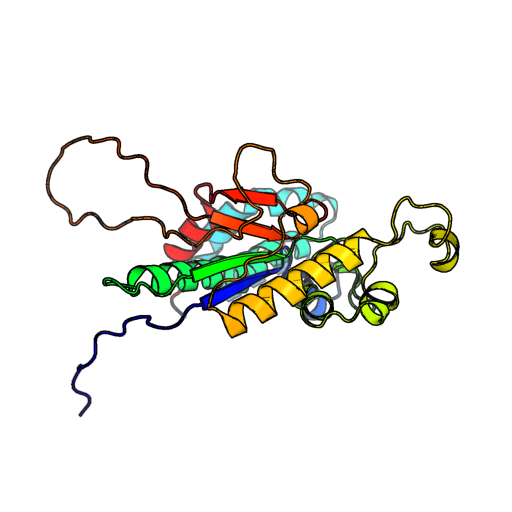7 ? 8.458 -12.024 0.302 1.00 90.62 117 THR A O 1
ATOM 937 N N . ARG A 1 118 ? 7.177 -13.835 0.601 1.00 89.12 118 ARG A N 1
ATOM 938 C CA . ARG A 1 118 ? 7.221 -14.318 -0.780 1.00 89.12 118 ARG A CA 1
ATOM 939 C C . ARG A 1 118 ? 5.804 -14.634 -1.247 1.00 89.12 118 ARG A C 1
ATOM 941 O O . ARG A 1 118 ? 4.928 -14.898 -0.438 1.00 89.12 118 ARG A O 1
ATOM 948 N N . LEU A 1 119 ? 5.601 -14.632 -2.554 1.00 88.19 119 LEU A N 1
ATOM 949 C CA . LEU A 1 119 ? 4.365 -15.068 -3.192 1.00 88.19 119 LEU A CA 1
ATOM 950 C C . LEU A 1 119 ? 4.770 -16.068 -4.277 1.00 88.19 119 LEU A C 1
ATOM 952 O O . LEU A 1 119 ? 5.611 -15.741 -5.111 1.00 88.19 119 LEU A O 1
ATOM 956 N N . GLN A 1 120 ? 4.240 -17.294 -4.220 1.00 83.19 120 GLN A N 1
ATOM 957 C CA . GLN A 1 120 ? 4.730 -18.432 -5.014 1.00 83.19 120 GLN A CA 1
ATOM 958 C C . GLN A 1 120 ? 4.783 -18.148 -6.524 1.00 83.19 120 GLN A C 1
ATOM 960 O O . GLN A 1 120 ? 5.762 -18.516 -7.170 1.00 83.19 120 GLN A O 1
ATOM 965 N N . ASP A 1 121 ? 3.790 -17.433 -7.050 1.00 86.69 121 ASP A N 1
ATOM 966 C CA . ASP A 1 121 ? 3.661 -17.139 -8.482 1.00 86.69 121 ASP A CA 1
ATOM 967 C C . ASP A 1 121 ? 4.165 -15.738 -8.877 1.00 86.69 121 ASP A C 1
ATOM 969 O O . ASP A 1 121 ? 4.094 -15.362 -10.045 1.00 86.69 121 ASP A O 1
ATOM 973 N N . PHE A 1 122 ? 4.703 -14.971 -7.921 1.00 90.69 122 PHE A N 1
ATOM 974 C CA . PHE A 1 122 ? 5.141 -13.584 -8.118 1.00 90.69 122 PHE A CA 1
ATOM 975 C C . PHE A 1 122 ? 6.590 -13.409 -7.628 1.00 90.69 122 PHE A C 1
ATOM 977 O O . PHE A 1 122 ? 6.830 -12.910 -6.521 1.00 90.69 122 PHE A O 1
ATOM 984 N N . PRO A 1 123 ? 7.595 -13.841 -8.414 1.00 90.31 123 PRO A N 1
ATOM 985 C CA . PRO A 1 123 ? 9.005 -13.772 -8.019 1.00 90.31 123 PRO A CA 1
ATOM 986 C C . PRO A 1 123 ? 9.496 -12.341 -7.744 1.00 90.31 123 PRO A C 1
ATOM 988 O O . PRO A 1 123 ? 10.377 -12.137 -6.908 1.00 90.31 123 PRO A O 1
ATOM 991 N N . GLU A 1 124 ? 8.917 -11.334 -8.394 1.00 91.12 124 GLU A N 1
ATOM 992 C CA . GLU A 1 124 ? 9.185 -9.910 -8.163 1.00 91.12 124 GLU A CA 1
ATOM 993 C C . GLU A 1 124 ? 8.823 -9.433 -6.750 1.00 91.12 124 GLU A C 1
ATOM 995 O O . GLU A 1 124 ? 9.340 -8.405 -6.294 1.00 91.12 124 GLU A O 1
ATOM 1000 N N . CYS A 1 125 ? 7.961 -10.190 -6.067 1.00 93.12 125 CYS A N 1
ATOM 1001 C CA . CYS A 1 125 ? 7.504 -9.951 -4.705 1.00 93.12 125 CYS A CA 1
ATOM 1002 C C . CYS A 1 125 ? 8.344 -10.676 -3.653 1.00 93.12 125 CYS A C 1
ATOM 1004 O O . CYS A 1 125 ? 8.086 -10.529 -2.459 1.00 93.12 125 CYS A O 1
ATOM 1006 N N . TYR A 1 126 ? 9.362 -11.438 -4.058 1.00 92.38 126 TYR A N 1
ATOM 1007 C CA . TYR A 1 126 ? 10.249 -12.102 -3.114 1.00 92.38 126 TYR A CA 1
ATOM 1008 C C . TYR A 1 126 ? 10.981 -11.088 -2.224 1.00 92.38 126 TYR A C 1
ATOM 1010 O O . TYR A 1 126 ? 11.673 -10.191 -2.708 1.00 92.38 126 TYR A O 1
ATOM 1018 N N . GLY A 1 127 ? 10.841 -11.242 -0.907 1.00 90.94 127 GLY A N 1
ATOM 1019 C CA . GLY A 1 127 ? 11.403 -10.320 0.078 1.00 90.94 127 GLY A CA 1
ATOM 1020 C C . GLY A 1 127 ? 10.653 -8.989 0.181 1.00 90.94 127 GLY A C 1
ATOM 1021 O O . GLY A 1 127 ? 11.160 -8.065 0.817 1.00 90.94 127 GLY A O 1
ATOM 1022 N N . LYS A 1 128 ? 9.465 -8.870 -0.422 1.00 93.25 128 LYS A N 1
ATOM 1023 C CA . LYS A 1 128 ? 8.640 -7.656 -0.407 1.00 93.25 128 LYS A CA 1
ATOM 1024 C C . LYS A 1 128 ? 7.280 -7.927 0.230 1.00 93.25 128 LYS A C 1
ATOM 1026 O O . LYS A 1 128 ? 6.837 -9.065 0.354 1.00 93.25 128 LYS A O 1
ATOM 1031 N N . ALA A 1 129 ? 6.623 -6.850 0.636 1.00 95.12 129 ALA A N 1
ATOM 1032 C CA . ALA A 1 129 ? 5.222 -6.835 1.045 1.00 95.12 129 ALA A CA 1
ATOM 1033 C C . ALA A 1 129 ? 4.390 -6.325 -0.136 1.00 95.12 129 ALA A C 1
ATOM 1035 O O . ALA A 1 129 ? 4.170 -5.120 -0.256 1.00 95.12 129 ALA A O 1
ATOM 1036 N N . CYS A 1 130 ? 4.060 -7.217 -1.066 1.00 96.38 130 CYS A N 1
ATOM 1037 C CA . CYS A 1 130 ? 3.262 -6.888 -2.247 1.00 96.38 130 CYS A CA 1
ATOM 1038 C C . CYS A 1 130 ? 1.770 -6.796 -1.929 1.00 96.38 130 CYS A C 1
ATOM 1040 O O . CYS A 1 130 ? 1.341 -7.114 -0.824 1.00 96.38 130 CYS A O 1
ATOM 1042 N N . HIS A 1 131 ? 0.977 -6.387 -2.916 1.00 96.88 131 HIS A N 1
ATOM 1043 C CA . HIS A 1 131 ? -0.471 -6.361 -2.784 1.00 96.88 131 HIS A CA 1
ATOM 1044 C C . HIS A 1 131 ? -1.024 -7.735 -2.381 1.00 96.88 131 HIS A C 1
ATOM 1046 O O . HIS A 1 131 ? -0.618 -8.762 -2.927 1.00 96.88 131 HIS A O 1
ATOM 1052 N N . THR A 1 132 ? -1.924 -7.742 -1.393 1.00 95.00 132 THR A N 1
ATOM 1053 C CA . THR A 1 132 ? -2.501 -8.918 -0.706 1.00 95.00 132 THR A CA 1
ATOM 1054 C C . THR A 1 132 ? -1.559 -9.733 0.191 1.00 95.00 132 THR A C 1
ATOM 1056 O O . THR A 1 132 ? -1.983 -10.745 0.761 1.00 95.00 132 THR A O 1
ATOM 1059 N N . ALA A 1 133 ? -0.294 -9.324 0.357 1.00 95.12 133 ALA A N 1
ATOM 1060 C CA . ALA A 1 133 ? 0.678 -10.069 1.164 1.00 95.12 133 ALA A CA 1
ATOM 1061 C C . ALA A 1 133 ? 0.295 -10.173 2.651 1.00 95.12 133 ALA A C 1
ATOM 1063 O O . ALA A 1 133 ? 0.736 -11.093 3.343 1.00 95.12 133 ALA A O 1
ATOM 1064 N N . GLU A 1 134 ? -0.533 -9.257 3.143 1.00 96.19 134 GLU A N 1
ATOM 1065 C CA . GLU A 1 134 ? -0.997 -9.195 4.522 1.00 96.19 134 GLU A CA 1
ATOM 1066 C C . GLU A 1 134 ? -2.162 -10.148 4.822 1.00 96.19 134 GLU A C 1
ATOM 1068 O O . GLU A 1 134 ? -2.383 -10.495 5.984 1.00 96.19 134 GLU A O 1
ATOM 1073 N N . LEU A 1 135 ? -2.919 -10.588 3.808 1.00 96.38 135 LEU A N 1
ATOM 1074 C CA . LEU A 1 135 ? -4.179 -11.310 4.024 1.00 96.38 135 LEU A CA 1
ATOM 1075 C C . LEU A 1 135 ? -4.025 -12.577 4.883 1.00 96.38 135 LEU A C 1
ATOM 1077 O O . LEU A 1 135 ? -4.784 -12.721 5.845 1.00 96.38 135 LEU A O 1
ATOM 1081 N N . PRO A 1 136 ? -3.050 -13.480 4.646 1.00 94.62 136 PRO A N 1
ATOM 1082 C CA . PRO A 1 136 ? -2.897 -14.666 5.490 1.00 94.62 136 PRO A CA 1
ATOM 1083 C C . PRO A 1 136 ? -2.645 -14.331 6.967 1.00 94.62 136 PRO A C 1
ATOM 1085 O O . PRO A 1 136 ? -3.062 -15.088 7.844 1.00 94.62 136 PRO A O 1
ATOM 1088 N N . PHE A 1 137 ? -2.007 -13.189 7.248 1.00 93.81 137 PHE A N 1
ATOM 1089 C CA . PHE A 1 137 ? -1.744 -12.706 8.604 1.00 93.81 137 PHE A CA 1
ATOM 1090 C C . PHE A 1 137 ? -3.017 -12.179 9.269 1.00 93.81 137 PHE A C 1
ATOM 1092 O O . PHE A 1 137 ? -3.241 -12.448 10.448 1.00 93.81 137 PHE A O 1
ATOM 1099 N N . VAL A 1 138 ? -3.883 -11.498 8.510 1.00 95.50 138 VAL A N 1
ATOM 1100 C CA . VAL A 1 138 ? -5.216 -11.066 8.973 1.00 95.50 138 VAL A CA 1
ATOM 1101 C C . VAL A 1 138 ? -6.095 -12.261 9.343 1.00 95.50 138 VAL A C 1
ATOM 1103 O O . VAL A 1 138 ? -6.788 -12.223 10.358 1.00 95.50 138 VAL A O 1
ATOM 1106 N N . PHE A 1 139 ? -6.055 -13.327 8.540 1.00 95.94 139 PHE A N 1
ATOM 1107 C CA . PHE A 1 139 ? -6.864 -14.535 8.742 1.00 95.94 139 PHE A CA 1
ATOM 1108 C C . PHE A 1 139 ? -6.228 -15.574 9.678 1.00 95.94 139 PHE A C 1
ATOM 1110 O O . PHE A 1 139 ? -6.783 -16.666 9.835 1.00 95.94 139 PHE A O 1
ATOM 1117 N N . GLY A 1 140 ? -5.064 -15.278 10.265 1.00 90.94 140 GLY A N 1
ATOM 1118 C CA . GLY A 1 140 ? -4.355 -16.199 11.155 1.00 90.94 140 GLY A CA 1
ATOM 1119 C C . GLY A 1 140 ? -3.997 -17.541 10.501 1.00 90.94 140 GLY A C 1
ATOM 1120 O O . GLY A 1 140 ? -3.924 -18.557 11.190 1.00 90.94 140 GLY A O 1
ATOM 1121 N N . GLN A 1 141 ? -3.801 -17.575 9.178 1.00 91.69 141 GLN A N 1
ATOM 1122 C CA . GLN A 1 141 ? -3.525 -18.795 8.410 1.00 91.69 141 GLN A CA 1
ATOM 1123 C C . GLN A 1 141 ? -2.042 -19.176 8.512 1.00 91.69 141 GLN A C 1
ATOM 1125 O O . GLN A 1 141 ? -1.290 -19.086 7.544 1.00 91.69 141 GLN A O 1
ATOM 1130 N N . VAL A 1 142 ? -1.611 -19.575 9.710 1.00 85.44 142 VAL A N 1
ATOM 1131 C CA . VAL A 1 142 ? -0.199 -19.840 10.039 1.00 85.44 142 VAL A CA 1
ATOM 1132 C C . VAL A 1 142 ? 0.425 -20.899 9.122 1.00 85.44 142 VAL A C 1
ATOM 1134 O O . VAL A 1 142 ? 1.541 -20.698 8.647 1.00 85.44 142 VAL A O 1
ATOM 1137 N N . ASP A 1 143 ? -0.304 -21.967 8.793 1.00 86.31 143 ASP A N 1
ATOM 1138 C CA . ASP A 1 143 ? 0.188 -23.014 7.885 1.00 86.31 143 ASP A CA 1
ATOM 1139 C C . ASP A 1 143 ? 0.431 -22.464 6.468 1.00 86.31 143 ASP A C 1
ATOM 1141 O O . ASP A 1 143 ? 1.517 -22.631 5.915 1.00 86.31 143 ASP A O 1
ATOM 1145 N N . VAL A 1 144 ? -0.521 -21.690 5.926 1.00 88.31 144 VAL A N 1
ATOM 1146 C CA . VAL A 1 144 ? -0.380 -21.017 4.620 1.00 88.31 144 VAL A CA 1
ATOM 1147 C C . VAL A 1 144 ? 0.798 -20.044 4.628 1.00 88.31 144 VAL A C 1
ATOM 1149 O O . VAL A 1 144 ? 1.547 -19.970 3.654 1.00 88.31 144 VAL A O 1
ATOM 1152 N N . ILE A 1 145 ? 0.988 -19.304 5.724 1.00 87.88 145 ILE A N 1
ATOM 1153 C CA . ILE A 1 145 ? 2.113 -18.376 5.864 1.00 87.88 145 ILE A CA 1
ATOM 1154 C C . ILE A 1 145 ? 3.440 -19.133 5.762 1.00 87.88 145 ILE A C 1
ATOM 1156 O O . ILE A 1 145 ? 4.302 -18.756 4.964 1.00 87.88 145 ILE A O 1
ATOM 1160 N N . HIS A 1 146 ? 3.596 -20.215 6.525 1.00 83.62 146 HIS A N 1
ATOM 1161 C CA . HIS A 1 146 ? 4.817 -21.018 6.517 1.00 83.62 146 HIS A CA 1
ATOM 1162 C C . HIS A 1 146 ? 5.095 -21.652 5.151 1.00 83.62 146 HIS A C 1
ATOM 1164 O O . HIS A 1 146 ? 6.235 -21.637 4.675 1.00 83.62 146 HIS A O 1
ATOM 1170 N N . GLU A 1 147 ? 4.059 -22.182 4.507 1.00 82.88 147 GLU A N 1
ATOM 1171 C CA . GLU A 1 147 ? 4.188 -22.895 3.239 1.00 82.88 147 GLU A CA 1
ATOM 1172 C C . GLU A 1 147 ? 4.410 -21.969 2.046 1.00 82.88 147 GLU A C 1
ATOM 1174 O O . GLU A 1 147 ? 5.162 -22.338 1.142 1.00 82.88 147 GLU A O 1
ATOM 1179 N N . ASN A 1 148 ? 3.813 -20.772 2.042 1.00 85.12 148 ASN A N 1
ATOM 1180 C CA . ASN A 1 148 ? 3.725 -19.944 0.836 1.00 85.12 148 ASN A CA 1
ATOM 1181 C C . ASN A 1 148 ? 4.266 -18.519 0.984 1.00 85.12 148 ASN A C 1
ATOM 1183 O O . ASN A 1 148 ? 4.580 -17.926 -0.044 1.00 85.12 148 ASN A O 1
ATOM 1187 N N . TYR A 1 149 ? 4.436 -17.997 2.206 1.00 87.06 149 TYR A N 1
ATOM 1188 C CA . TYR A 1 149 ? 4.792 -16.588 2.448 1.00 87.06 149 TYR A CA 1
ATOM 1189 C C . TYR A 1 149 ? 6.125 -16.374 3.169 1.00 87.06 149 TYR A C 1
ATOM 1191 O O . TYR A 1 149 ? 6.725 -15.306 3.025 1.00 87.06 149 TYR A O 1
ATOM 1199 N N . THR A 1 150 ? 6.636 -17.367 3.899 1.00 84.81 150 THR A N 1
ATOM 1200 C CA . THR A 1 150 ? 7.918 -17.250 4.608 1.00 84.81 150 THR A CA 1
ATOM 1201 C C . THR A 1 150 ? 9.097 -17.108 3.643 1.00 84.81 150 THR A C 1
ATOM 1203 O O . THR A 1 150 ? 9.317 -17.950 2.765 1.00 84.81 150 THR A O 1
ATOM 1206 N N . VAL A 1 151 ? 9.903 -16.065 3.850 1.00 80.00 151 VAL A N 1
ATOM 1207 C CA . VAL A 1 151 ? 11.173 -15.837 3.147 1.00 80.00 151 VAL A CA 1
ATOM 1208 C C . VAL A 1 151 ? 12.270 -16.649 3.843 1.00 80.00 151 VAL A C 1
ATOM 1210 O O . VAL A 1 151 ? 12.806 -16.228 4.865 1.00 80.00 151 VAL A O 1
ATOM 1213 N N . ALA A 1 152 ? 12.610 -17.826 3.316 1.00 64.62 152 ALA A N 1
ATOM 1214 C CA . ALA A 1 152 ? 13.739 -18.619 3.811 1.00 64.62 152 ALA A CA 1
ATOM 1215 C C . ALA A 1 152 ? 15.041 -18.242 3.071 1.00 64.62 152 ALA A C 1
ATOM 1217 O O . ALA A 1 152 ? 15.000 -17.958 1.874 1.00 64.62 152 ALA A O 1
ATOM 1218 N N . PRO A 1 153 ? 16.222 -18.263 3.719 1.00 50.97 153 PRO A N 1
ATOM 1219 C CA . PRO A 1 153 ? 17.491 -18.234 2.997 1.00 50.97 153 PRO A CA 1
ATOM 1220 C C . PRO A 1 153 ? 17.542 -19.376 1.962 1.00 50.97 153 PRO A C 1
ATOM 1222 O O . PRO A 1 153 ? 17.125 -20.486 2.290 1.00 50.97 153 PRO A O 1
ATOM 1225 N N . PRO A 1 154 ? 18.095 -19.165 0.754 1.00 47.97 154 PRO A N 1
ATOM 1226 C CA . PRO A 1 154 ? 18.017 -20.113 -0.369 1.00 47.97 154 PRO A CA 1
ATOM 1227 C C . PRO A 1 154 ? 18.774 -21.450 -0.189 1.00 47.97 154 PRO A C 1
ATOM 1229 O O . PRO A 1 154 ? 19.022 -22.141 -1.170 1.00 47.97 154 PRO A O 1
ATOM 1232 N N . ALA A 1 155 ? 19.163 -21.838 1.030 1.00 44.66 155 ALA A N 1
ATOM 1233 C CA . ALA A 1 155 ? 20.090 -22.944 1.268 1.00 44.66 155 ALA A CA 1
ATOM 1234 C C . ALA A 1 155 ? 19.602 -24.055 2.212 1.00 44.66 155 ALA A C 1
ATOM 1236 O O . ALA A 1 155 ? 20.321 -25.043 2.338 1.00 44.66 155 ALA A O 1
ATOM 1237 N N . LEU A 1 156 ? 18.436 -23.961 2.873 1.00 47.69 156 LEU A N 1
ATOM 1238 C CA . LEU A 1 156 ? 17.958 -25.072 3.712 1.00 47.69 156 LEU A CA 1
ATOM 1239 C C . LEU A 1 156 ? 16.458 -25.367 3.532 1.00 47.69 156 LEU A C 1
ATOM 1241 O O . LEU A 1 156 ? 15.656 -24.450 3.367 1.00 47.69 156 LEU A O 1
ATOM 1245 N N . PRO A 1 157 ? 16.060 -26.650 3.598 1.00 50.62 157 PRO A N 1
ATOM 1246 C CA . PRO A 1 157 ? 14.658 -27.052 3.645 1.00 50.62 157 PRO A CA 1
ATOM 1247 C C . PRO A 1 157 ? 13.921 -26.463 4.855 1.00 50.62 157 PRO A C 1
ATOM 1249 O O . PRO A 1 157 ? 14.492 -26.366 5.941 1.00 50.62 157 PRO A O 1
ATOM 1252 N N . TRP A 1 158 ? 12.629 -26.148 4.703 1.00 48.97 158 TRP A N 1
ATOM 1253 C CA . TRP A 1 158 ? 11.808 -25.530 5.758 1.00 48.97 158 TRP A CA 1
ATOM 1254 C C . TRP A 1 158 ? 11.803 -26.329 7.083 1.00 48.97 158 TRP A C 1
ATOM 1256 O O . TRP A 1 158 ? 11.793 -25.7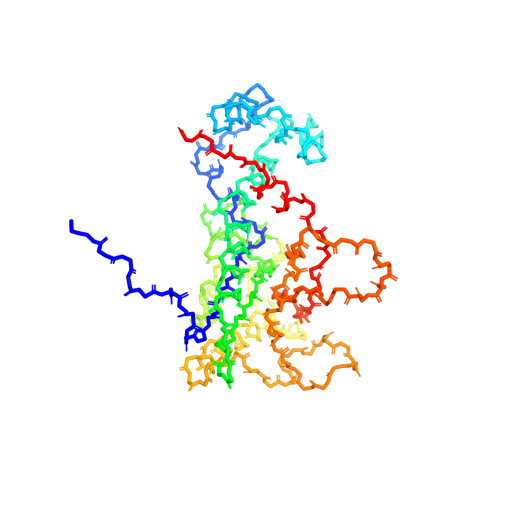47 8.168 1.00 48.97 158 TRP A O 1
ATOM 1266 N N . TYR A 1 159 ? 11.906 -27.665 7.019 1.00 55.25 159 TYR A N 1
ATOM 1267 C CA . TYR A 1 159 ? 11.962 -28.539 8.200 1.00 55.25 159 TYR A CA 1
ATOM 1268 C C . TYR A 1 159 ? 13.263 -28.396 9.012 1.00 55.25 159 TYR A C 1
ATOM 1270 O O . TYR A 1 159 ? 13.271 -28.680 10.213 1.00 55.25 159 TYR A O 1
ATOM 1278 N N . SER A 1 160 ? 14.350 -27.923 8.395 1.00 52.81 160 SER A N 1
ATOM 1279 C CA . SER A 1 160 ? 15.654 -27.721 9.045 1.00 52.81 160 SER A CA 1
ATOM 1280 C C . SER A 1 160 ? 15.670 -26.510 9.989 1.00 52.81 160 SER A C 1
ATOM 1282 O O . SER A 1 160 ? 16.531 -26.427 10.863 1.00 52.81 160 SER A O 1
ATOM 1284 N N . TYR A 1 161 ? 14.693 -25.602 9.881 1.00 49.50 161 TYR A N 1
ATOM 1285 C CA . TYR A 1 161 ? 14.576 -24.415 10.741 1.00 49.50 161 TYR A CA 1
ATOM 1286 C C . TYR A 1 161 ? 13.795 -24.666 12.036 1.00 49.50 161 TYR A C 1
ATOM 1288 O O . TYR A 1 161 ? 13.870 -23.863 12.964 1.00 49.50 161 TYR A O 1
ATOM 1296 N N . ARG A 1 162 ? 13.106 -25.810 12.156 1.00 48.47 162 ARG A N 1
ATOM 1297 C CA . ARG A 1 162 ? 12.273 -26.137 13.326 1.00 48.47 162 ARG A CA 1
ATOM 1298 C C . ARG A 1 162 ? 13.070 -26.288 14.634 1.00 48.47 162 ARG A C 1
ATOM 1300 O O . ARG A 1 162 ? 12.469 -26.267 15.701 1.00 48.47 162 ARG A O 1
ATOM 1307 N N . ARG A 1 163 ? 14.399 -26.475 14.573 1.00 43.31 163 ARG A N 1
ATOM 1308 C CA . ARG A 1 163 ? 15.257 -26.735 15.753 1.00 43.31 163 ARG A CA 1
ATOM 1309 C C . ARG A 1 163 ? 16.426 -25.763 15.976 1.00 43.31 163 ARG A C 1
ATOM 1311 O O . ARG A 1 163 ? 17.075 -25.886 17.006 1.00 43.31 163 ARG A O 1
ATOM 1318 N N . LEU A 1 164 ? 16.714 -24.828 15.064 1.00 43.41 164 LEU A N 1
ATOM 1319 C CA . LEU A 1 164 ? 17.922 -23.976 15.133 1.00 43.41 164 LEU A CA 1
ATOM 1320 C C . LEU A 1 164 ? 17.653 -22.466 15.200 1.00 43.41 164 LEU A C 1
ATOM 1322 O O . LEU A 1 164 ? 18.596 -21.687 15.305 1.00 43.41 164 LEU A O 1
ATOM 1326 N N . VAL A 1 165 ? 16.393 -22.039 15.180 1.00 40.78 165 VAL A N 1
ATOM 1327 C CA . VAL A 1 165 ? 16.032 -20.634 15.389 1.00 40.78 165 VAL A CA 1
ATOM 1328 C C . VAL A 1 165 ? 15.497 -20.498 16.812 1.00 40.78 165 VAL A C 1
ATOM 1330 O O . VAL A 1 165 ? 14.581 -21.241 17.174 1.00 40.78 165 VAL A O 1
ATOM 1333 N N . PRO A 1 166 ? 15.981 -19.543 17.620 1.00 41.62 166 PRO A N 1
ATOM 1334 C CA . PRO A 1 166 ? 15.168 -18.951 18.670 1.00 41.62 166 PRO A CA 1
ATOM 1335 C C . PRO A 1 166 ? 13.975 -18.247 17.989 1.00 41.62 166 PRO A C 1
ATOM 1337 O O . PRO A 1 166 ? 14.001 -17.050 17.720 1.00 41.62 166 PRO A O 1
ATOM 1340 N N . GLY A 1 167 ? 12.975 -19.052 17.610 1.00 42.31 167 GLY A N 1
ATOM 1341 C CA . GLY A 1 167 ? 11.651 -18.668 17.132 1.00 42.31 167 GLY A CA 1
ATOM 1342 C C . GLY A 1 167 ? 11.396 -18.699 15.613 1.00 42.31 167 GLY A C 1
ATOM 1343 O O . GLY A 1 167 ? 11.547 -17.663 14.969 1.00 42.31 167 GLY A O 1
ATOM 1344 N N . PRO A 1 168 ? 10.779 -19.773 15.070 1.00 50.28 168 PRO A N 1
ATOM 1345 C CA . PRO A 1 168 ? 9.741 -19.730 14.010 1.00 50.28 168 PRO A CA 1
ATOM 1346 C C . PRO A 1 168 ? 8.490 -18.897 14.401 1.00 50.28 168 PRO A C 1
ATOM 1348 O O . PRO A 1 168 ? 7.370 -19.143 13.961 1.00 50.28 168 PRO A O 1
ATOM 1351 N N . ASP A 1 169 ? 8.693 -17.890 15.245 1.00 62.91 169 ASP A N 1
ATOM 1352 C CA . ASP A 1 169 ? 7.679 -17.164 15.992 1.00 62.91 169 ASP A CA 1
ATOM 1353 C C . ASP A 1 169 ? 7.443 -15.765 15.408 1.00 62.91 169 ASP A C 1
ATOM 1355 O O . ASP A 1 169 ? 6.538 -15.077 15.853 1.00 62.91 169 ASP A O 1
ATOM 1359 N N . ARG A 1 170 ? 8.238 -15.287 14.437 1.00 74.31 170 ARG A N 1
ATOM 1360 C CA . ARG A 1 170 ? 8.101 -13.915 13.910 1.00 74.31 170 ARG A CA 1
ATOM 1361 C C . ARG A 1 170 ? 6.797 -13.740 13.140 1.00 74.31 170 ARG A C 1
ATOM 1363 O O . ARG A 1 170 ? 5.971 -12.921 13.532 1.00 74.31 170 ARG A O 1
ATOM 1370 N N . GLU A 1 171 ? 6.616 -14.484 12.055 1.00 80.31 171 GLU A N 1
ATOM 1371 C CA . GLU A 1 171 ? 5.417 -14.396 11.224 1.00 80.31 171 GLU A CA 1
ATOM 1372 C C . GLU A 1 171 ? 4.175 -14.808 12.008 1.00 80.31 171 GLU A C 1
ATOM 1374 O O . GLU A 1 171 ? 3.135 -14.166 11.895 1.00 80.31 171 GLU A O 1
ATOM 1379 N N . ARG A 1 172 ? 4.316 -15.818 12.874 1.00 79.19 172 ARG A N 1
ATOM 1380 C CA . ARG A 1 172 ? 3.268 -16.234 13.803 1.00 79.19 172 ARG A CA 1
ATOM 1381 C C . ARG A 1 172 ? 2.871 -15.109 14.761 1.00 79.19 172 ARG A C 1
ATOM 1383 O O . ARG A 1 172 ? 1.685 -14.832 14.874 1.00 79.19 172 ARG A O 1
ATOM 1390 N N . ARG A 1 173 ? 3.825 -14.415 15.397 1.00 78.62 173 ARG A N 1
ATOM 1391 C CA . ARG A 1 173 ? 3.538 -13.254 16.262 1.00 78.62 173 ARG A CA 1
ATOM 1392 C C . ARG A 1 173 ? 2.867 -12.125 15.492 1.00 78.62 173 ARG A C 1
ATOM 1394 O O . ARG A 1 173 ? 1.947 -11.510 16.019 1.00 78.62 173 ARG A O 1
ATOM 1401 N N . VAL A 1 174 ? 3.304 -11.850 14.261 1.00 84.81 174 VAL A N 1
ATOM 1402 C CA . VAL A 1 174 ? 2.661 -10.835 13.412 1.00 84.81 174 VAL A CA 1
ATOM 1403 C C . VAL A 1 174 ? 1.231 -11.254 13.061 1.00 84.81 174 VAL A C 1
ATOM 1405 O O . VAL A 1 174 ? 0.326 -10.436 13.183 1.00 84.81 174 VAL A O 1
ATOM 1408 N N . ALA A 1 175 ? 0.996 -12.521 12.708 1.00 88.62 175 ALA A N 1
ATOM 1409 C CA . ALA A 1 175 ? -0.342 -13.043 12.427 1.00 88.62 175 ALA A CA 1
ATOM 1410 C C . ALA A 1 175 ? -1.250 -13.004 13.668 1.00 88.62 175 ALA A C 1
ATOM 1412 O O . ALA A 1 175 ? -2.396 -12.567 13.581 1.00 88.62 175 ALA A O 1
ATOM 1413 N N . GLU A 1 176 ? -0.735 -13.392 14.838 1.00 86.31 176 GLU A N 1
ATOM 1414 C CA . GLU A 1 176 ? -1.443 -13.294 16.120 1.00 86.31 176 GLU A CA 1
ATOM 1415 C C . GLU A 1 176 ? -1.784 -11.833 16.450 1.00 86.31 176 GLU A C 1
ATOM 1417 O O . GLU A 1 176 ? -2.930 -11.527 16.783 1.00 86.31 176 GLU A O 1
ATOM 1422 N N . MET A 1 177 ? -0.830 -10.912 16.285 1.00 86.44 177 MET A N 1
ATOM 1423 C CA . MET A 1 177 ? -1.037 -9.477 16.482 1.00 86.44 177 MET A CA 1
ATOM 1424 C C . MET A 1 177 ? -2.100 -8.923 15.528 1.00 86.44 177 MET A C 1
ATOM 1426 O O . MET A 1 177 ? -3.039 -8.281 15.991 1.00 86.44 177 MET A O 1
ATOM 1430 N N . MET A 1 178 ? -2.008 -9.205 14.224 1.00 91.12 178 MET A N 1
ATOM 1431 C CA . MET A 1 178 ? -2.969 -8.714 13.231 1.00 91.12 178 MET A CA 1
ATOM 1432 C C . MET A 1 178 ? -4.367 -9.287 13.466 1.00 91.12 178 MET A C 1
ATOM 1434 O O . MET A 1 178 ? -5.342 -8.537 13.455 1.00 91.12 178 MET A O 1
ATOM 1438 N N . THR A 1 179 ? -4.473 -10.587 13.749 1.00 91.94 179 THR A N 1
ATOM 1439 C CA . THR A 1 179 ? -5.752 -11.241 14.066 1.00 91.94 179 THR A CA 1
ATOM 1440 C C . THR A 1 179 ? -6.393 -10.605 15.304 1.00 91.94 179 THR A C 1
ATOM 1442 O O . THR A 1 179 ? -7.585 -10.278 15.307 1.00 91.94 179 THR A O 1
ATOM 1445 N N . LEU A 1 180 ? -5.612 -10.372 16.364 1.00 89.00 180 LEU A N 1
ATOM 1446 C CA . LEU A 1 180 ? -6.102 -9.726 17.584 1.00 89.00 180 LEU A CA 1
ATOM 1447 C C . LEU A 1 180 ? -6.484 -8.264 17.347 1.00 89.00 180 LEU A C 1
ATOM 1449 O O . LEU A 1 180 ? -7.551 -7.844 17.786 1.00 89.00 180 LEU A O 1
ATOM 1453 N N . ALA A 1 181 ? -5.669 -7.501 16.621 1.00 90.75 181 ALA A N 1
ATOM 1454 C CA . ALA A 1 181 ? -5.946 -6.104 16.310 1.00 90.75 181 ALA A CA 1
ATOM 1455 C C . ALA A 1 181 ? -7.249 -5.953 15.510 1.00 90.75 181 ALA A C 1
ATOM 1457 O O . ALA A 1 181 ? -8.120 -5.171 15.896 1.00 90.75 181 ALA A O 1
ATOM 1458 N N . TRP A 1 182 ? -7.433 -6.751 14.453 1.00 94.62 182 TRP A N 1
ATOM 1459 C CA . TRP A 1 182 ? -8.648 -6.725 13.635 1.00 94.62 182 TRP A CA 1
ATOM 1460 C C . TRP A 1 182 ? -9.893 -7.157 14.409 1.00 94.62 182 TRP A C 1
ATOM 1462 O O . TRP A 1 182 ? -10.940 -6.513 14.316 1.00 94.62 182 TRP A O 1
ATOM 1472 N N . THR A 1 183 ? -9.794 -8.210 15.222 1.00 94.69 183 THR A N 1
ATOM 1473 C CA . THR A 1 183 ? -10.939 -8.683 16.017 1.00 94.69 183 THR A CA 1
ATOM 1474 C C . THR A 1 183 ? -11.278 -7.746 17.177 1.00 94.69 183 THR A C 1
ATOM 1476 O O . THR A 1 183 ? -12.459 -7.541 17.465 1.00 94.69 183 THR A O 1
ATOM 1479 N N . ASN A 1 184 ? -10.288 -7.123 17.820 1.00 92.81 184 ASN A N 1
ATOM 1480 C CA . ASN A 1 184 ? -10.523 -6.101 18.843 1.00 92.81 184 ASN A CA 1
ATOM 1481 C C . ASN A 1 184 ? -11.122 -4.833 18.238 1.00 92.81 184 ASN A C 1
ATOM 1483 O O . ASN A 1 184 ? -12.045 -4.261 18.826 1.00 92.81 184 ASN A O 1
ATOM 1487 N N . PHE A 1 185 ? -10.681 -4.447 17.040 1.00 93.94 185 PHE A N 1
ATOM 1488 C CA . PHE A 1 185 ? -11.290 -3.356 16.294 1.00 93.94 185 PHE A CA 1
ATOM 1489 C C . PHE A 1 185 ? -12.761 -3.642 15.980 1.00 93.94 185 PHE A C 1
ATOM 1491 O O . PHE A 1 185 ? -13.611 -2.810 16.280 1.00 93.94 185 PHE A O 1
ATOM 1498 N N . ALA A 1 186 ? -13.088 -4.843 15.499 1.00 94.69 186 ALA A N 1
ATOM 1499 C CA . ALA A 1 186 ? -14.475 -5.233 15.245 1.00 94.69 186 ALA A CA 1
ATOM 1500 C C . ALA A 1 186 ? -15.353 -5.205 16.514 1.00 94.69 186 ALA A C 1
ATOM 1502 O O . ALA A 1 186 ? -16.516 -4.815 16.454 1.00 94.69 186 ALA A O 1
ATOM 1503 N N . LYS A 1 187 ? -14.804 -5.593 17.674 1.00 92.50 187 LYS A N 1
ATOM 1504 C CA . LYS A 1 187 ? -15.537 -5.625 18.955 1.00 92.50 187 LYS A CA 1
ATOM 1505 C C . LYS A 1 187 ? -15.706 -4.252 19.604 1.00 92.50 187 LYS A C 1
ATOM 1507 O O . LYS A 1 187 ? -16.705 -4.017 20.275 1.00 92.50 187 LYS A O 1
ATOM 1512 N N . THR A 1 188 ? -14.696 -3.391 19.496 1.00 90.06 188 THR A N 1
ATOM 1513 C CA . THR A 1 188 ? -14.565 -2.200 20.359 1.00 90.06 188 THR A CA 1
ATOM 1514 C C . THR A 1 188 ? -14.333 -0.899 19.599 1.00 90.06 188 THR A C 1
ATOM 1516 O O . THR A 1 188 ? -14.276 0.167 20.210 1.00 90.06 188 THR A O 1
ATOM 1519 N N . GLY A 1 189 ? -14.149 -0.964 18.280 1.00 89.38 189 GLY A N 1
ATOM 1520 C CA . GLY A 1 189 ? -13.703 0.166 17.472 1.00 89.38 189 GLY A CA 1
ATOM 1521 C C . GLY A 1 189 ? -12.237 0.545 17.689 1.00 89.38 189 GLY A C 1
ATOM 1522 O O . GLY A 1 189 ? -11.828 1.606 17.229 1.00 89.38 189 GLY A O 1
ATOM 1523 N N . ARG A 1 190 ? -11.446 -0.270 18.406 1.00 89.12 190 ARG A N 1
ATOM 1524 C CA . ARG A 1 190 ? -10.031 -0.009 18.714 1.00 89.12 190 ARG A CA 1
ATOM 1525 C C . ARG A 1 190 ? -9.162 -1.242 18.432 1.00 89.12 190 ARG A C 1
ATOM 1527 O O . ARG A 1 190 ? -9.434 -2.295 19.009 1.00 89.12 190 ARG A O 1
ATOM 1534 N N . PRO A 1 191 ? -8.087 -1.135 17.632 1.00 89.38 191 PRO A N 1
ATOM 1535 C CA . PRO A 1 191 ? -7.195 -2.254 17.336 1.00 89.38 191 PRO A CA 1
ATOM 1536 C C . PRO A 1 191 ? -6.119 -2.430 18.420 1.00 89.38 191 PRO A C 1
ATOM 1538 O O . PRO A 1 191 ? -4.923 -2.481 18.145 1.00 89.38 191 PRO A O 1
ATOM 1541 N N . ALA A 1 192 ? -6.543 -2.461 19.683 1.00 78.62 192 ALA A N 1
ATOM 1542 C CA . ALA A 1 192 ? -5.641 -2.622 20.818 1.00 78.62 192 ALA A CA 1
ATOM 1543 C C . ALA A 1 192 ? -5.069 -4.045 20.853 1.00 78.62 192 ALA A C 1
ATOM 1545 O O . ALA A 1 192 ? -5.807 -5.008 20.648 1.00 78.62 192 ALA A O 1
ATOM 1546 N N . VAL A 1 193 ? -3.782 -4.192 21.158 1.00 69.69 193 VAL A N 1
ATOM 1547 C CA . VAL A 1 193 ? -3.120 -5.494 21.333 1.00 69.69 193 VAL A CA 1
ATOM 1548 C C . VAL A 1 193 ? -2.288 -5.476 22.612 1.00 69.69 193 VAL A C 1
ATOM 1550 O O . VAL A 1 193 ? -1.931 -4.416 23.115 1.00 69.69 193 VAL A O 1
ATOM 1553 N N . ALA A 1 194 ? -2.011 -6.647 23.190 1.00 62.31 194 ALA A N 1
ATOM 1554 C CA . ALA A 1 194 ? -1.217 -6.716 24.413 1.00 62.31 194 ALA A CA 1
ATOM 1555 C C . ALA A 1 194 ? 0.213 -6.181 24.162 1.00 62.31 194 ALA A C 1
ATOM 1557 O O . ALA A 1 194 ? 0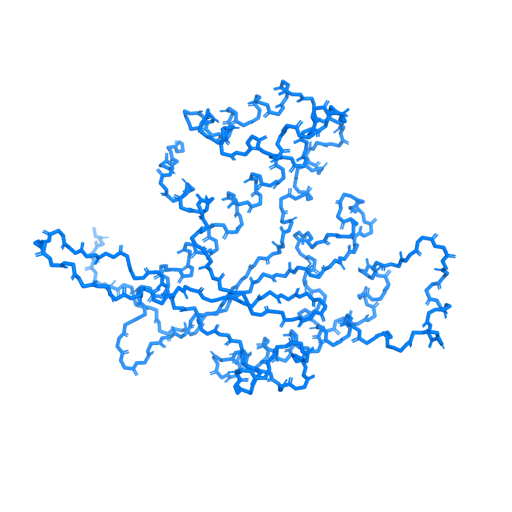.808 -6.539 23.141 1.00 62.31 194 ALA A O 1
ATOM 1558 N N . PRO A 1 195 ? 0.818 -5.422 25.099 1.00 57.50 195 PRO A N 1
ATOM 1559 C CA . PRO A 1 195 ? 2.145 -4.822 24.909 1.00 57.50 195 PRO A CA 1
ATOM 1560 C C . PRO A 1 195 ? 3.246 -5.823 24.534 1.00 57.50 195 PRO A C 1
ATOM 1562 O O . PRO A 1 195 ? 4.146 -5.498 23.765 1.00 57.50 195 PRO A O 1
ATOM 1565 N N . GLY A 1 196 ? 3.146 -7.066 25.017 1.00 54.25 196 GLY A N 1
ATOM 1566 C CA . GLY A 1 196 ? 4.104 -8.136 24.719 1.00 54.25 196 GLY A CA 1
ATOM 1567 C C . GLY A 1 196 ? 4.127 -8.607 23.258 1.00 54.25 196 GLY A C 1
ATOM 1568 O O . GLY A 1 196 ? 5.125 -9.183 22.836 1.00 54.25 196 GLY A O 1
ATOM 1569 N N . LEU A 1 197 ? 3.077 -8.343 22.470 1.00 58.09 197 LEU A N 1
ATOM 1570 C CA . LEU A 1 197 ? 3.025 -8.669 21.033 1.00 58.09 197 LEU A CA 1
ATOM 1571 C C . LEU A 1 197 ? 3.619 -7.561 20.142 1.00 58.09 197 LEU A C 1
ATOM 1573 O O . LEU A 1 197 ? 3.863 -7.782 18.957 1.00 58.09 197 LEU A O 1
ATOM 1577 N N . LEU A 1 198 ? 3.900 -6.388 20.718 1.00 54.50 198 LEU A N 1
ATOM 1578 C CA . LEU A 1 198 ? 4.559 -5.249 20.066 1.00 54.50 198 LEU A CA 1
ATOM 1579 C C . LEU A 1 198 ? 5.996 -5.042 20.574 1.00 54.50 198 LEU A C 1
ATOM 1581 O O . LEU A 1 198 ? 6.536 -3.938 20.497 1.00 54.50 198 LEU A O 1
ATOM 1585 N N . ALA A 1 199 ? 6.612 -6.083 21.144 1.00 43.28 199 ALA A N 1
ATOM 1586 C CA . ALA A 1 199 ? 7.949 -6.011 21.722 1.00 43.28 199 ALA A CA 1
ATOM 1587 C C . ALA A 1 199 ? 8.976 -5.523 20.677 1.00 43.28 199 ALA A C 1
ATOM 1589 O O . ALA A 1 199 ? 9.337 -6.249 19.754 1.00 43.28 199 ALA A O 1
ATOM 1590 N N . GLY A 1 200 ? 9.413 -4.272 20.839 1.00 43.09 200 GLY A N 1
ATOM 1591 C CA . GLY A 1 200 ? 10.191 -3.502 19.860 1.00 43.09 200 GLY A CA 1
ATOM 1592 C C . GLY A 1 200 ? 9.901 -1.997 19.944 1.00 43.09 200 GLY A C 1
ATOM 1593 O O . GLY A 1 200 ? 10.777 -1.174 19.674 1.00 43.09 200 GLY A O 1
ATOM 1594 N N . VAL A 1 201 ? 8.710 -1.623 20.427 1.00 44.00 201 VAL A N 1
ATOM 1595 C CA . VAL A 1 201 ? 8.378 -0.233 20.765 1.00 44.00 201 VAL A CA 1
ATOM 1596 C C . VAL A 1 201 ? 9.103 0.146 22.061 1.00 44.00 201 VAL A C 1
ATOM 1598 O O . VAL A 1 201 ? 8.773 -0.340 23.141 1.00 44.00 201 VAL A O 1
ATOM 1601 N N . GLY A 1 202 ? 10.140 0.978 21.943 1.00 35.91 202 GLY A N 1
ATOM 1602 C CA . GLY A 1 202 ? 10.928 1.471 23.071 1.00 35.91 202 GLY A CA 1
ATOM 1603 C C . GLY A 1 202 ? 10.060 2.030 24.204 1.00 35.91 202 GLY A C 1
ATOM 1604 O O . GLY A 1 202 ? 8.978 2.570 23.979 1.00 35.91 202 GLY A O 1
ATOM 1605 N N . SER A 1 203 ? 10.587 1.918 25.422 1.00 35.53 203 SER A N 1
ATOM 1606 C CA . SER A 1 203 ? 10.003 2.208 26.742 1.00 35.53 203 SER A CA 1
ATOM 1607 C C . SER A 1 203 ? 9.511 3.650 26.994 1.00 35.53 203 SER A C 1
ATOM 1609 O O . SER A 1 203 ? 9.444 4.081 28.142 1.00 35.53 203 SER A O 1
ATOM 1611 N N . GLY A 1 204 ? 9.205 4.422 25.951 1.00 37.12 204 GLY A N 1
ATOM 1612 C CA . GLY A 1 204 ? 8.674 5.785 26.031 1.00 37.12 204 GLY A CA 1
ATOM 1613 C C . GLY A 1 204 ? 7.152 5.884 25.913 1.00 37.12 204 GLY A C 1
ATOM 1614 O O . GLY A 1 204 ? 6.608 6.958 26.150 1.00 37.12 204 GLY A O 1
ATOM 1615 N N . TRP A 1 205 ? 6.458 4.795 25.567 1.00 42.66 205 TRP A N 1
ATOM 1616 C CA . TRP A 1 205 ? 5.008 4.796 25.374 1.00 42.66 205 TRP A CA 1
ATOM 1617 C C . TRP A 1 205 ? 4.381 3.668 26.181 1.00 42.66 205 TRP A C 1
ATOM 1619 O O . TRP A 1 205 ? 4.694 2.498 25.967 1.00 42.66 205 TRP A O 1
ATOM 1629 N N . GLY A 1 206 ? 3.514 4.031 27.126 1.00 37.16 206 GLY A N 1
ATOM 1630 C CA . GLY A 1 206 ? 2.699 3.064 27.848 1.00 37.16 206 GLY A CA 1
ATOM 1631 C C . GLY A 1 206 ? 1.925 2.186 26.864 1.00 37.16 206 GLY A C 1
ATOM 1632 O O . GLY A 1 206 ? 1.253 2.684 25.965 1.00 37.16 206 GLY A O 1
ATOM 1633 N N . ASP A 1 207 ? 2.036 0.878 27.067 1.00 42.97 207 ASP A N 1
ATOM 1634 C CA . ASP A 1 207 ? 0.988 -0.105 26.804 1.00 42.97 207 ASP A CA 1
ATOM 1635 C C . ASP A 1 207 ? 0.654 -0.528 25.356 1.00 42.97 207 ASP A C 1
ATOM 1637 O O . ASP A 1 207 ? -0.461 -0.974 25.115 1.00 42.97 207 ASP A O 1
ATOM 1641 N N . GLY A 1 208 ? 1.585 -0.529 24.395 1.00 50.00 208 GLY A N 1
ATOM 1642 C CA . GLY A 1 208 ? 1.382 -1.342 23.178 1.00 50.00 208 GLY A CA 1
ATOM 1643 C C . GLY A 1 208 ? 0.138 -0.985 22.345 1.00 50.00 208 GLY A C 1
ATOM 1644 O O . GLY A 1 208 ? -0.614 -1.854 21.902 1.00 50.00 208 GLY A O 1
ATOM 1645 N N . TRP A 1 209 ? -0.093 0.306 22.138 1.00 62.88 209 TRP A N 1
ATOM 1646 C CA . TRP A 1 209 ? -1.274 0.787 21.431 1.00 62.88 209 TRP A CA 1
ATOM 1647 C C . TRP A 1 209 ? -0.973 1.127 19.974 1.00 62.88 209 TRP A C 1
ATOM 1649 O O . TRP A 1 209 ? 0.003 1.810 19.664 1.00 62.88 209 TRP A O 1
ATOM 1659 N N . TRP A 1 210 ? -1.878 0.721 19.084 1.00 77.44 210 TRP A N 1
ATOM 1660 C CA . TRP A 1 210 ? -1.952 1.244 17.726 1.00 77.44 210 TRP A CA 1
ATOM 1661 C C . TRP A 1 210 ? -2.392 2.717 17.783 1.00 77.44 210 TRP A C 1
ATOM 1663 O O . TRP A 1 210 ? -3.482 3.006 18.294 1.00 77.44 210 TRP A O 1
ATOM 1673 N N . PRO A 1 211 ? -1.578 3.670 17.296 1.00 78.25 211 PRO A N 1
ATOM 1674 C CA . PRO A 1 211 ? -1.906 5.084 17.403 1.00 78.25 211 PRO A CA 1
ATOM 1675 C C . PRO A 1 211 ? -3.121 5.443 16.541 1.00 78.25 211 PRO A C 1
ATOM 1677 O O . PRO A 1 211 ? -3.257 4.986 15.406 1.00 78.25 211 PRO A O 1
ATOM 1680 N N . GLN A 1 212 ? -3.989 6.300 17.075 1.00 84.56 212 GLN A N 1
ATOM 1681 C CA . GLN A 1 212 ? -5.057 6.903 16.288 1.00 84.56 212 GLN A CA 1
ATOM 1682 C C . GLN A 1 212 ? -4.454 7.856 15.248 1.00 84.56 212 GLN A C 1
ATOM 1684 O O . GLN A 1 212 ? -3.526 8.615 15.533 1.00 84.56 212 GLN A O 1
ATOM 1689 N N . TRP A 1 213 ? -5.010 7.830 14.042 1.00 85.00 213 TRP A N 1
ATOM 1690 C CA . TRP A 1 213 ? -4.728 8.796 12.997 1.00 85.00 213 TRP A CA 1
ATOM 1691 C C . TRP A 1 213 ? -5.251 10.168 13.414 1.00 85.00 213 TRP A C 1
ATOM 1693 O O . TRP A 1 213 ? -6.457 10.411 13.497 1.00 85.00 213 TRP A O 1
ATOM 1703 N N . GLU A 1 214 ? -4.318 11.071 13.667 1.00 75.50 214 GLU A N 1
ATOM 1704 C CA . GLU A 1 214 ? -4.566 12.479 13.937 1.00 75.50 214 GLU A CA 1
ATOM 1705 C C . GLU A 1 214 ? -4.168 13.228 12.673 1.00 75.50 214 GLU A C 1
ATOM 1707 O O . GLU A 1 214 ? -2.987 13.443 12.430 1.00 75.50 214 GLU A O 1
ATOM 1712 N N . GLY A 1 215 ? -5.137 13.515 11.799 1.00 62.97 215 GLY A N 1
ATOM 1713 C CA . GLY A 1 215 ? -4.874 14.117 10.490 1.00 62.97 215 GLY A CA 1
ATOM 1714 C C . GLY A 1 215 ? -4.026 15.391 10.569 1.00 62.97 215 GLY A C 1
ATOM 1715 O O . GLY A 1 215 ? -3.988 16.077 11.591 1.00 62.97 215 GLY A O 1
ATOM 1716 N N . SER A 1 216 ? -3.367 15.747 9.466 1.00 54.84 216 SER A N 1
ATOM 1717 C CA . SER A 1 216 ? -2.617 16.998 9.379 1.00 54.84 216 SER A CA 1
ATOM 1718 C C . SER A 1 216 ? -3.590 18.178 9.482 1.00 54.84 216 SER A C 1
ATOM 1720 O O . SER A 1 216 ? -4.407 18.426 8.596 1.00 54.84 216 SER A O 1
ATOM 1722 N N . VAL A 1 217 ? -3.555 18.912 10.598 1.00 43.44 217 VAL A N 1
ATOM 1723 C CA . VAL A 1 217 ? -4.378 20.118 10.767 1.00 43.44 217 VAL A CA 1
ATOM 1724 C C . VAL A 1 217 ? -3.904 21.159 9.751 1.00 43.44 217 VAL A C 1
ATOM 1726 O O . VAL A 1 217 ? -2.892 21.826 9.949 1.00 43.44 217 VAL A O 1
ATOM 1729 N N . GLY A 1 218 ? -4.620 21.261 8.632 1.00 38.97 218 GLY A N 1
ATOM 1730 C CA . GLY A 1 218 ? -4.149 21.961 7.442 1.00 38.97 218 GLY A CA 1
ATOM 1731 C C . GLY A 1 218 ? -5.196 22.818 6.745 1.00 38.97 218 GLY A C 1
ATOM 1732 O O . GLY A 1 218 ? -5.202 22.853 5.524 1.00 38.97 218 GLY A O 1
ATOM 1733 N N . VAL A 1 219 ? -6.058 23.536 7.476 1.00 33.22 219 VAL A N 1
ATOM 1734 C CA . VAL A 1 219 ? -6.788 24.691 6.918 1.00 33.22 219 VAL A CA 1
ATOM 1735 C C . VAL A 1 219 ? -6.883 25.797 7.971 1.00 33.22 219 VAL A C 1
ATOM 1737 O O . VAL A 1 219 ? -7.827 25.852 8.753 1.00 33.22 219 VAL A O 1
ATOM 1740 N N . GLN A 1 220 ? -5.917 26.723 7.993 1.00 31.14 220 GLN A N 1
ATOM 1741 C CA . GLN A 1 220 ? -6.225 28.057 8.510 1.00 31.14 220 GLN A CA 1
ATOM 1742 C C . GLN A 1 220 ? -6.964 28.836 7.412 1.00 31.14 220 GLN A C 1
ATOM 1744 O O . GLN A 1 220 ? -6.419 28.989 6.313 1.00 31.14 220 GLN A O 1
ATOM 1749 N N . PRO A 1 221 ? -8.164 29.384 7.678 1.00 34.00 221 PRO A N 1
ATOM 1750 C CA . PRO A 1 221 ? -8.742 30.376 6.791 1.00 34.00 221 PRO A CA 1
ATOM 1751 C C . PRO A 1 221 ? -7.795 31.577 6.758 1.00 34.00 221 PRO A C 1
ATOM 1753 O O . PRO A 1 221 ? -7.312 32.023 7.797 1.00 34.00 221 PRO A O 1
ATOM 1756 N N . ARG A 1 222 ? -7.506 32.088 5.557 1.00 39.41 222 ARG A N 1
ATOM 1757 C CA . ARG A 1 222 ? -6.646 33.255 5.298 1.00 39.41 222 ARG A CA 1
ATOM 1758 C C . ARG A 1 222 ? -7.045 34.469 6.155 1.00 39.41 222 ARG A C 1
ATOM 1760 O O . ARG A 1 222 ? -7.724 35.364 5.660 1.00 39.41 222 ARG A O 1
ATOM 1767 N N . ARG A 1 223 ? -6.592 34.572 7.409 1.00 39.97 223 ARG A N 1
ATOM 1768 C CA . ARG A 1 223 ? -6.638 35.814 8.194 1.00 39.97 223 ARG A CA 1
ATOM 1769 C C . ARG A 1 223 ? -5.446 35.940 9.148 1.00 39.97 223 ARG A C 1
ATOM 1771 O O . ARG A 1 223 ? -5.361 35.283 10.169 1.00 39.97 223 ARG A O 1
ATOM 1778 N N . ARG A 1 224 ? -4.603 36.914 8.782 1.00 40.53 224 ARG A N 1
ATOM 1779 C CA . ARG A 1 224 ? -3.653 37.718 9.574 1.00 40.53 224 ARG A CA 1
ATOM 1780 C C . ARG A 1 224 ? -2.556 37.009 10.389 1.00 40.53 224 ARG A C 1
ATOM 1782 O O . ARG A 1 224 ? -2.783 36.384 11.411 1.00 40.53 224 ARG A O 1
ATOM 1789 N N . LYS A 1 225 ? -1.322 37.328 9.969 1.00 40.22 225 LYS A N 1
ATOM 1790 C CA . LYS A 1 225 ? -0.037 37.294 10.689 1.00 40.22 225 LYS A CA 1
ATOM 1791 C C . LYS A 1 225 ? -0.167 37.295 12.224 1.00 40.22 225 LYS A C 1
ATOM 1793 O O . LYS A 1 225 ? -0.220 38.359 12.835 1.00 40.22 225 LYS A O 1
ATOM 1798 N N . ARG A 1 226 ? -0.038 36.120 12.838 1.00 37.25 226 ARG A N 1
ATOM 1799 C CA . ARG A 1 226 ? 0.671 35.933 14.111 1.00 37.25 226 ARG A CA 1
ATOM 1800 C C . ARG A 1 226 ? 1.404 34.597 14.042 1.00 37.25 226 ARG A C 1
ATOM 1802 O O . ARG A 1 226 ? 0.783 33.548 13.937 1.00 37.25 226 ARG A O 1
ATOM 1809 N N . ARG A 1 227 ? 2.739 34.658 14.051 1.00 38.03 227 ARG A N 1
ATOM 1810 C CA . ARG A 1 227 ? 3.620 33.502 14.249 1.00 38.03 227 ARG A CA 1
ATOM 1811 C C . ARG A 1 227 ? 3.341 32.952 15.647 1.00 38.03 227 ARG A C 1
ATOM 1813 O O . ARG A 1 227 ? 3.856 33.480 16.624 1.00 38.03 227 ARG A O 1
ATOM 1820 N N . SER A 1 228 ? 2.506 31.930 15.730 1.00 31.58 228 SER A N 1
ATOM 1821 C CA . SER A 1 228 ? 2.475 31.023 16.866 1.00 31.58 228 SER A CA 1
ATOM 1822 C C . SER A 1 228 ? 2.980 29.680 16.350 1.00 31.58 228 SER A C 1
ATOM 1824 O O . SER A 1 228 ? 2.384 29.103 15.443 1.00 31.58 228 SER A O 1
ATOM 1826 N N . MET A 1 229 ? 4.140 29.249 16.852 1.00 30.23 229 MET A N 1
ATOM 1827 C CA . MET A 1 229 ? 4.652 27.894 16.655 1.00 30.23 229 MET A CA 1
ATOM 1828 C C . MET A 1 229 ? 3.800 26.942 17.500 1.00 30.23 229 MET A C 1
ATOM 1830 O O . MET A 1 229 ? 4.206 26.546 18.586 1.00 30.23 229 MET A O 1
ATOM 1834 N N . PHE A 1 230 ? 2.608 26.591 17.031 1.00 35.16 230 PHE A N 1
ATOM 1835 C CA . PHE A 1 230 ? 2.023 25.322 17.443 1.00 35.16 230 PHE A CA 1
ATOM 1836 C C . PHE A 1 230 ? 2.654 24.262 16.549 1.00 35.16 230 PHE A C 1
ATOM 1838 O O . PHE A 1 230 ? 2.502 24.312 15.328 1.00 35.16 230 PHE A O 1
ATOM 1845 N N . ALA A 1 231 ? 3.437 23.362 17.145 1.00 34.53 231 ALA A N 1
ATOM 1846 C CA . ALA A 1 231 ? 3.858 22.145 16.474 1.00 34.53 231 ALA A CA 1
ATOM 1847 C C . ALA A 1 231 ? 2.578 21.422 16.047 1.00 34.53 231 A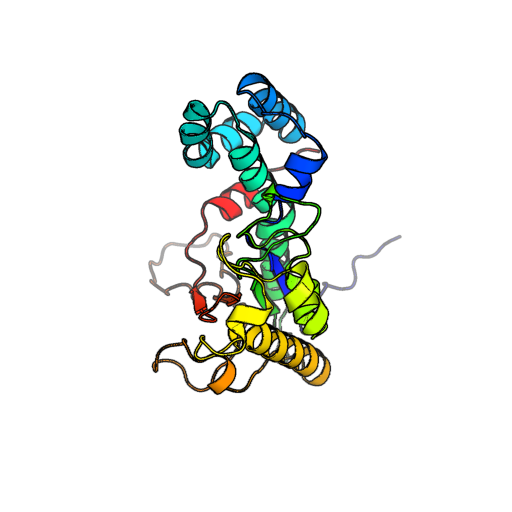LA A C 1
ATOM 1849 O O . ALA A 1 231 ? 1.790 21.008 16.892 1.00 34.53 231 ALA A O 1
ATOM 1850 N N . THR A 1 232 ? 2.315 21.360 14.746 1.00 45.28 232 THR A N 1
ATOM 1851 C CA . THR A 1 232 ? 1.244 20.526 14.220 1.00 45.28 232 THR A CA 1
ATOM 1852 C C . THR A 1 232 ? 1.594 19.085 14.578 1.00 45.28 232 THR A C 1
ATOM 1854 O O . THR A 1 232 ? 2.591 18.551 14.085 1.00 45.28 232 THR A O 1
ATOM 1857 N N . GLU A 1 233 ? 0.829 18.483 15.491 1.00 51.81 233 GLU A N 1
ATOM 1858 C CA . GLU A 1 233 ? 0.894 17.043 15.735 1.00 51.81 233 GLU A CA 1
ATOM 1859 C C . GLU A 1 233 ? 0.676 16.345 14.391 1.00 51.81 233 GLU A C 1
ATOM 1861 O O . GLU A 1 233 ? -0.233 16.683 13.628 1.00 51.81 233 GLU A O 1
ATOM 1866 N N . ARG A 1 234 ? 1.627 15.483 14.032 1.00 64.81 234 ARG A N 1
ATOM 1867 C CA . ARG A 1 234 ? 1.667 14.838 12.722 1.00 64.81 234 ARG A CA 1
ATOM 1868 C C . ARG A 1 234 ? 0.907 13.516 12.799 1.00 64.81 234 ARG A C 1
ATOM 1870 O O . ARG A 1 234 ? 1.003 12.859 13.839 1.00 64.81 234 ARG A O 1
ATOM 1877 N N . PRO A 1 235 ? 0.240 13.083 11.717 1.00 69.56 235 PRO A N 1
ATOM 1878 C CA . PRO A 1 235 ? -0.417 11.784 11.690 1.00 69.56 235 PRO A CA 1
ATOM 1879 C C . PRO A 1 235 ? 0.534 10.651 12.053 1.00 69.56 235 PRO A C 1
ATOM 1881 O O . PRO A 1 235 ? 1.736 10.701 11.787 1.00 69.56 235 PRO A O 1
ATOM 1884 N N . ARG A 1 236 ? -0.010 9.611 12.672 1.00 78.94 236 ARG A N 1
ATOM 1885 C CA . ARG A 1 236 ? 0.734 8.438 13.130 1.00 78.94 236 ARG A CA 1
ATOM 1886 C C . ARG A 1 236 ? 0.139 7.203 12.476 1.00 78.94 236 ARG A C 1
ATOM 1888 O O . ARG A 1 236 ? -1.082 7.102 12.366 1.00 78.94 236 ARG A O 1
ATOM 1895 N N . TYR A 1 237 ? 0.992 6.278 12.058 1.00 86.19 237 TYR A N 1
ATOM 1896 C CA . TYR A 1 237 ? 0.571 4.975 11.552 1.00 86.19 237 TYR A CA 1
ATOM 1897 C C . TYR A 1 237 ? 1.447 3.871 12.142 1.00 86.19 237 TYR A C 1
ATOM 1899 O O . TYR A 1 237 ? 2.558 4.118 12.623 1.00 86.19 237 TYR A O 1
ATOM 1907 N N . LEU A 1 238 ? 0.914 2.652 12.135 1.00 87.50 238 LEU A N 1
ATOM 1908 C CA . LEU A 1 238 ? 1.648 1.466 12.558 1.00 87.50 238 LEU A CA 1
ATOM 1909 C C . LEU A 1 238 ? 2.329 0.829 11.345 1.00 87.50 238 LEU A C 1
ATOM 1911 O O . LEU A 1 238 ? 1.653 0.432 10.399 1.00 87.50 238 LEU A O 1
ATOM 1915 N N . GLU A 1 239 ? 3.652 0.709 11.373 1.00 87.62 239 GLU A N 1
ATOM 1916 C CA . GLU A 1 239 ? 4.369 -0.142 10.429 1.00 87.62 239 GLU A CA 1
ATOM 1917 C C . GLU A 1 239 ? 4.428 -1.566 10.989 1.00 87.62 239 GLU A C 1
ATOM 1919 O O . GLU A 1 239 ? 4.975 -1.819 12.065 1.00 87.62 239 GLU A O 1
ATOM 1924 N N . ILE A 1 240 ? 3.878 -2.515 10.241 1.00 88.06 240 ILE A N 1
ATOM 1925 C CA . ILE A 1 240 ? 3.868 -3.928 10.610 1.00 88.06 240 ILE A CA 1
ATOM 1926 C C . ILE A 1 240 ? 5.043 -4.608 9.902 1.00 88.06 240 ILE A C 1
ATOM 1928 O O . ILE A 1 240 ? 4.944 -5.001 8.739 1.00 88.06 240 ILE A O 1
ATOM 1932 N N . ASN A 1 241 ? 6.174 -4.707 10.601 1.00 83.12 241 ASN A N 1
ATOM 1933 C CA . ASN A 1 241 ? 7.411 -5.367 10.164 1.00 83.12 241 ASN A CA 1
ATOM 1934 C C . ASN A 1 241 ? 7.852 -6.439 11.196 1.00 83.12 241 ASN A C 1
ATOM 1936 O O . ASN A 1 241 ? 6.998 -6.998 11.877 1.00 83.12 241 ASN A O 1
ATOM 1940 N N . ALA A 1 242 ? 9.140 -6.819 11.298 1.00 70.50 242 ALA A N 1
ATOM 1941 C CA . ALA A 1 242 ? 9.540 -7.778 12.355 1.00 70.50 242 ALA A CA 1
ATOM 1942 C C . ALA A 1 242 ? 9.383 -7.188 13.758 1.00 70.50 242 ALA A C 1
ATOM 1944 O O . ALA A 1 242 ? 9.139 -7.917 14.718 1.00 70.50 242 ALA A O 1
ATOM 1945 N N . GLU A 1 243 ? 9.622 -5.888 13.845 1.00 67.25 243 GLU A N 1
ATOM 1946 C CA . GLU A 1 243 ? 9.816 -5.121 15.060 1.00 67.25 243 GLU A CA 1
ATOM 1947 C C . GLU A 1 243 ? 8.552 -4.349 15.469 1.00 67.25 243 GLU A C 1
ATOM 1949 O O . GLU A 1 243 ? 8.536 -3.759 16.546 1.00 67.25 243 GLU A O 1
ATOM 1954 N N . ASN A 1 244 ? 7.505 -4.359 14.632 1.00 65.56 244 ASN A N 1
ATOM 1955 C CA . ASN A 1 244 ? 6.229 -3.662 14.826 1.00 65.56 244 ASN A CA 1
ATOM 1956 C C . ASN A 1 244 ? 6.426 -2.203 15.268 1.00 65.56 244 ASN A C 1
ATOM 1958 O O . ASN A 1 244 ? 6.102 -1.807 16.390 1.00 65.56 244 ASN A O 1
ATOM 1962 N N . GLN A 1 245 ? 7.007 -1.404 14.379 1.00 65.88 245 GLN A N 1
ATOM 1963 C CA . GLN A 1 245 ? 7.434 -0.044 14.683 1.00 65.88 245 GLN A CA 1
ATOM 1964 C C . GLN A 1 245 ? 6.300 0.967 14.484 1.00 65.88 245 GLN A C 1
ATOM 1966 O O . GLN A 1 245 ? 5.526 0.910 13.531 1.00 65.88 245 GLN A O 1
ATOM 1971 N N . VAL A 1 246 ? 6.216 1.954 15.376 1.00 66.44 246 VAL A N 1
ATOM 1972 C CA . VAL A 1 246 ? 5.324 3.105 15.192 1.00 66.44 246 VAL A CA 1
ATOM 1973 C C . VAL A 1 246 ? 6.070 4.180 14.418 1.00 66.44 246 VAL A C 1
ATOM 1975 O O . VAL A 1 246 ? 7.102 4.675 14.876 1.00 66.44 246 VAL A O 1
ATOM 1978 N N . HIS A 1 247 ? 5.523 4.570 13.270 1.00 69.62 247 HIS A N 1
ATOM 1979 C CA . HIS A 1 247 ? 6.105 5.610 12.435 1.00 69.62 247 HIS A CA 1
ATOM 1980 C C . HIS A 1 247 ? 5.280 6.890 12.528 1.00 69.62 247 HIS A C 1
ATOM 1982 O O . HIS A 1 247 ? 4.052 6.913 12.408 1.00 69.62 247 HIS A O 1
ATOM 1988 N N . PHE A 1 248 ? 5.993 7.993 12.737 1.00 65.25 248 PHE A N 1
ATOM 1989 C CA . PHE A 1 248 ? 5.428 9.319 12.566 1.00 65.25 248 PHE A CA 1
ATOM 1990 C C . PHE A 1 248 ? 5.357 9.612 11.077 1.00 65.25 248 PHE A C 1
ATOM 1992 O O . PHE A 1 248 ? 6.335 9.402 10.353 1.00 65.25 248 PHE A O 1
ATOM 1999 N N . GLN A 1 249 ? 4.242 10.179 10.629 1.00 63.50 249 GLN A N 1
ATOM 2000 C CA . GLN A 1 249 ? 4.199 10.819 9.330 1.00 63.50 249 GLN A CA 1
ATOM 2001 C C . GLN A 1 249 ? 5.170 12.007 9.376 1.00 63.50 249 GLN A C 1
ATOM 2003 O O . GLN A 1 249 ? 4.874 13.081 9.902 1.00 63.50 249 GLN A O 1
ATOM 2008 N N . GLN A 1 250 ? 6.379 11.826 8.852 1.00 56.69 250 GLN A N 1
ATOM 2009 C CA . GLN A 1 250 ? 7.123 12.964 8.328 1.00 56.69 250 GLN A CA 1
ATOM 2010 C C . GLN A 1 250 ? 6.338 13.506 7.134 1.00 56.69 250 GLN A C 1
ATOM 2012 O O . GLN A 1 250 ? 5.610 12.743 6.509 1.00 56.69 250 GLN A O 1
ATOM 2017 N N . ALA A 1 251 ? 6.438 14.808 6.848 1.00 54.31 251 ALA A N 1
ATOM 2018 C CA . ALA A 1 251 ? 5.831 15.374 5.648 1.00 54.31 251 ALA A CA 1
ATOM 2019 C C . ALA A 1 251 ? 6.283 14.539 4.442 1.00 54.31 251 ALA A C 1
ATOM 2021 O O . ALA A 1 251 ? 7.445 14.605 4.037 1.00 54.31 251 ALA A O 1
ATOM 2022 N N . ASP A 1 252 ? 5.395 13.678 3.946 1.00 67.94 252 ASP A N 1
ATOM 2023 C CA . ASP A 1 252 ? 5.692 12.842 2.802 1.00 67.94 252 ASP A CA 1
ATOM 2024 C C . ASP A 1 252 ? 5.387 13.688 1.581 1.00 67.94 252 ASP A C 1
ATOM 2026 O O . ASP A 1 252 ? 4.257 13.736 1.079 1.00 67.94 252 ASP A O 1
ATOM 2030 N N . CYS A 1 253 ? 6.430 14.380 1.124 1.00 74.06 253 CYS A N 1
ATOM 2031 C CA . CYS A 1 253 ? 6.411 15.206 -0.074 1.00 74.06 253 CYS A CA 1
ATOM 2032 C C . CYS A 1 253 ? 5.804 14.464 -1.277 1.00 74.06 253 CYS A C 1
ATOM 2034 O O . CYS A 1 253 ? 5.331 15.106 -2.214 1.00 74.06 253 CYS A O 1
ATOM 2036 N N . THR A 1 254 ? 5.811 13.127 -1.264 1.00 84.19 254 THR A N 1
ATOM 2037 C CA . THR A 1 254 ? 5.250 12.281 -2.314 1.00 84.19 254 THR A CA 1
ATOM 2038 C C . THR A 1 254 ? 3.725 12.305 -2.316 1.00 84.19 254 THR A C 1
ATOM 2040 O O . THR A 1 254 ? 3.127 12.563 -3.359 1.00 84.19 254 THR A O 1
ATOM 2043 N N . CYS A 1 255 ? 3.070 12.108 -1.168 1.00 86.00 255 CYS A N 1
ATOM 2044 C CA . CYS A 1 255 ? 1.608 12.169 -1.118 1.00 86.00 255 CYS A CA 1
ATOM 2045 C C . CYS A 1 255 ? 1.083 13.602 -1.217 1.00 86.00 255 CYS A C 1
ATOM 2047 O O . CYS A 1 255 ? 0.090 13.830 -1.905 1.00 86.00 255 CYS A O 1
ATOM 2049 N N . GLU A 1 256 ? 1.807 14.587 -0.678 1.00 83.62 256 GLU A N 1
ATOM 2050 C CA . GLU A 1 256 ? 1.500 16.001 -0.938 1.00 83.62 256 GLU A CA 1
ATOM 2051 C C . GLU A 1 256 ? 1.588 16.335 -2.438 1.00 83.62 256 GLU A C 1
ATOM 2053 O O . GLU A 1 256 ? 0.746 17.057 -2.980 1.00 83.62 256 GLU A O 1
ATOM 2058 N N . PHE A 1 257 ? 2.582 15.781 -3.142 1.00 87.81 257 PHE A N 1
ATOM 2059 C CA . PHE A 1 257 ? 2.701 15.912 -4.592 1.00 87.81 257 PHE A CA 1
ATOM 2060 C C . PHE A 1 257 ? 1.471 15.345 -5.319 1.00 87.81 257 PHE A C 1
ATOM 2062 O O . PHE A 1 257 ? 0.927 16.013 -6.207 1.00 87.81 257 PHE A O 1
ATOM 2069 N N . TRP A 1 258 ? 1.011 14.152 -4.940 1.00 88.38 258 TRP A N 1
ATOM 2070 C CA . TRP A 1 258 ? -0.162 13.511 -5.539 1.00 88.38 258 TRP A CA 1
ATOM 2071 C C . TRP A 1 258 ? -1.494 14.176 -5.166 1.00 88.38 258 TRP A C 1
ATOM 2073 O O . TRP A 1 258 ? -2.448 14.091 -5.941 1.00 88.38 258 TRP A O 1
ATOM 2083 N N . ASP A 1 259 ? -1.572 14.866 -4.030 1.00 83.56 259 ASP A N 1
ATOM 2084 C CA . ASP A 1 259 ? -2.726 15.688 -3.638 1.00 83.56 259 ASP A CA 1
ATOM 2085 C C . ASP A 1 259 ? -2.817 16.990 -4.439 1.00 83.56 259 ASP A C 1
ATOM 2087 O O . ASP A 1 259 ? -3.906 17.433 -4.796 1.00 83.56 259 ASP A O 1
ATOM 2091 N N . GLN A 1 260 ? -1.676 17.585 -4.782 1.00 79.44 260 GLN A N 1
ATOM 2092 C CA . GLN A 1 260 ? -1.613 18.817 -5.579 1.00 79.44 260 GLN A CA 1
ATOM 2093 C C . GLN A 1 260 ? -1.699 18.581 -7.089 1.00 79.44 260 GLN A C 1
ATOM 2095 O O . GLN A 1 260 ? -1.779 19.533 -7.872 1.00 79.44 260 GLN A O 1
ATOM 2100 N N . THR A 1 261 ? -1.584 17.333 -7.527 1.00 74.31 261 THR A N 1
ATOM 2101 C CA . THR A 1 261 ? -1.659 16.986 -8.942 1.00 74.31 261 THR A CA 1
ATOM 2102 C C . THR A 1 261 ? -3.132 16.817 -9.299 1.00 74.31 261 THR A C 1
ATOM 2104 O O . THR A 1 261 ? -3.712 15.766 -9.066 1.00 74.31 261 THR A O 1
ATOM 2107 N N . ASN A 1 262 ? -3.760 17.873 -9.830 1.00 60.75 262 ASN A N 1
ATOM 2108 C CA . ASN A 1 262 ? -5.115 17.788 -10.383 1.00 60.75 262 ASN A CA 1
ATOM 2109 C C . ASN A 1 262 ? -5.111 16.796 -11.554 1.00 60.75 262 ASN A C 1
ATOM 2111 O O . ASN A 1 262 ? -4.671 17.129 -12.657 1.00 60.75 262 ASN A O 1
ATOM 2115 N N . TYR A 1 263 ? -5.586 15.575 -11.314 1.00 60.12 263 TYR A N 1
ATOM 2116 C CA . TYR A 1 263 ? -5.787 14.583 -12.363 1.00 60.12 263 TYR A CA 1
ATOM 2117 C C . TYR A 1 263 ? -6.992 15.014 -13.194 1.00 60.12 263 TYR A C 1
ATOM 2119 O O . TYR A 1 263 ? -8.140 14.857 -12.785 1.00 60.12 263 TYR A O 1
ATOM 2127 N N . VAL A 1 264 ? -6.736 15.607 -14.355 1.00 44.00 264 VAL A N 1
ATOM 2128 C CA . VAL A 1 264 ? -7.770 15.725 -15.381 1.00 44.00 264 VAL A CA 1
ATOM 2129 C C . VAL A 1 264 ? -7.841 14.356 -16.054 1.00 44.00 264 VAL A C 1
ATOM 2131 O O . VAL A 1 264 ? -6.935 14.001 -16.815 1.00 44.00 264 VAL A O 1
ATOM 2134 N N . TYR A 1 265 ? -8.856 13.568 -15.689 1.00 41.00 265 TYR A N 1
ATOM 2135 C CA . TYR A 1 265 ? -9.169 12.294 -16.340 1.00 41.00 265 TYR A CA 1
ATOM 2136 C C . TYR A 1 265 ? -9.501 12.515 -17.817 1.00 41.00 265 TYR A C 1
ATOM 2138 O O . TYR A 1 265 ? -10.260 13.457 -18.127 1.00 41.00 265 TYR A O 1
#

InterPro domains:
  IPR002018 Carboxylesterase, type B [PF00135] (9-258)
  IPR029058 Alpha/Beta hydrolase fold [G3DSA:3.40.50.1820] (1-264)
  IPR029058 Alpha/Beta hydrolase fold [SSF53474] (10-201)

Sequence (265 aa):
FLEATEEFTNTVPVLLGTNRHEGEMFVYSVWGGRMGLIAYRSLVNLLFKTSAPRVLRTYKHLADPCRVTNDFRPALSAILNDYMFRCPTWRAANALYAVSSGRGRAPVYVYEFALPTRLQDFPECYGKACHTAELPFVFGQVDVIHENYTVAPPALPWYSYRRLVPGPDRERRVAEMMTLAWTNFAKTGRPAVAPGLLAGVGSGWGDGWWPQWEGSVGVQPRRRKRRSMFATERPRYLEINAENQVHFQQADCTCEFWDQTNYVY

Foldseek 3Di:
DDDPPDLDAQQAQAEEEEEPQALQQVLCVVPVDAQAPVNVLVVLCVQQPVCSVVLCVVLVVVQVVCVVVRHCSRSVSVSCCCQPPHLVRLVVLQVNQVRQDDPRRRFYAYEYEFAQWAAPVRRSSHGGRYPPLCVCLLVLVLVCCLVGIDRDDPPDDSVVPPPPDPDVCQSNLSSVLNNQQVVCCVVPVARFDALVSLAQEDPPDPGRGRDTFDDFPPDDDPDDDDDDPPPRQFTWHWYRYSNGDIDGDDPPVSSVSSVPSPRPD

Organism: Heterosigma akashiwo (NCBI:txid2829)

Secondary structure (DSSP, 8-state):
-----------S-EEEEEETBTHHHHHHHH--S---HHHHHHHHHHHHGGGHHHHHHHTHHHHTTHHHHT--HHHHHHHHIIIIIIHHHHHHHHHHHHT--STT---EEEEEE---B--TT-GGGTTB-BTTTTHHHHTT-HHHIIIII----TTS-GGGGTTTSS-TTHHHHHHHHHHHHHHHHHHHS-----GGGGTTS-TTSTT-PPPB---------S----------PPPEEEEESSS-EEEE----HHHHHHHHS----

pLDDT: mean 78.1, std 20.43, range [30.23, 97.94]